Protein AF-A0A3M0NRP2-F1 (afdb_monomer)

Radius of gyration: 31.04 Å; Cα contacts (8 Å, |Δi|>4): 352; chains: 1; bounding box: 93×76×68 Å

Solvent-accessible surface area (backbone atoms only — not comparable to full-atom values): 13338 Å² total; per-residue (Å²): 133,86,84,85,88,87,81,87,86,87,89,88,85,84,88,83,89,84,87,84,88,84,86,90,82,92,76,90,77,87,77,82,85,77,85,73,80,77,78,81,74,71,81,71,74,75,73,71,81,72,52,93,45,70,83,42,75,32,71,54,65,74,92,56,53,44,62,27,21,47,68,45,87,81,36,79,29,50,36,26,34,42,63,45,27,35,26,35,26,69,73,53,52,66,25,40,27,19,41,82,49,46,29,51,98,52,97,40,39,58,45,72,51,54,68,70,57,45,62,78,39,40,79,65,43,67,41,31,25,24,46,49,77,51,75,42,97,89,41,68,26,45,33,41,22,48,44,62,48,84,62,56,88,82,28,45,15,36,38,75,47,81,42,78,58,96,88,39,84,40,66,35,40,34,35,19,45,62,88,76,50,28,28,68,45,51,28,20,76,40,63,70,53,9,68,74,45,47,77,65,82,58,95,91,57,56,64,29,71,71,48,58,54,67,65,61,78,119

Mean predicted aligned error: 13.77 Å

Foldseek 3Di:
DDDDDDDDDDDDDDDDDDDDDDDDDDDDDDDDDDDDPPPPPDPDPPLPPQDADADFFDFDDPVQAAFWDAPDPQQCATWHDDRFWIQGSNPRQTAGEGAFGCGPPDPHFLLRDDPVVCVVCVVVQVNYWYWDWDAALNFIWIWTGRSNDPDSQRIWTWGWDFDQDPNDTFIKIFIDRPPHQAGPWIIGPDPVCNVVCRLPDDPSHHHDPVSVVVNPPD

Secondary structure (DSSP, 8-state):
------------------------------PPP---------------------S-B----GGG-EEEB---TT--S-EEEETTEEE-TTT--EEEEEES-PPTTSS--GGGS-HHHHHHTHHHHTTEEEEEEEEETTEEEEEEEETT-SSSTT-EEEEEEEEEETTEEEEEEEEE-TTT--EEEEEBSSHHHHHHHTTPPPTT--B-HHHHHHHH--

Sequence (218 aa):
MKSNKILTVLAAAAIGVSTATSLGAMQAQTSHAAAKQAKTVKPSKQAKAVKVAFGKSYTFPKEWAGKWYSNDLLRMEPLDFHKTGLGSPRSGEYAKAVTSAKLKGTNKYPWQMSADWQAKNAKELNKYVRVSKKKVNGIDWIIVTPVGKKSIDNGFAFAARTEKLNGKKETVIFEANPHVGAATQQYFRTKELADKYGKHQFKNMEYSKWVLLRSKNK

pLDDT: mean 77.34, std 22.11, range [30.28, 96.69]

Structure (mmCIF, N/CA/C/O backbone):
data_AF-A0A3M0NRP2-F1
#
_entry.id   AF-A0A3M0NRP2-F1
#
loop_
_atom_site.group_PDB
_atom_site.id
_atom_site.type_symbol
_atom_site.label_atom_id
_atom_site.label_alt_id
_atom_site.label_comp_id
_atom_site.label_asym_id
_atom_site.label_entity_id
_atom_site.label_seq_id
_atom_site.pdbx_PDB_ins_code
_atom_site.Cartn_x
_atom_site.Cartn_y
_atom_site.Cartn_z
_atom_site.occupancy
_atom_site.B_iso_or_equiv
_atom_site.auth_seq_id
_atom_site.auth_comp_id
_atom_site.auth_asym_id
_atom_site.auth_atom_id
_atom_site.pdbx_PDB_model_num
ATOM 1 N N . MET A 1 1 ? 48.878 -64.837 13.197 1.00 37.06 1 MET A N 1
ATOM 2 C CA . MET A 1 1 ? 48.583 -64.713 11.750 1.00 37.06 1 MET A CA 1
ATOM 3 C C . MET A 1 1 ? 48.489 -63.231 11.389 1.00 37.06 1 MET A C 1
ATOM 5 O O . MET A 1 1 ? 48.072 -62.443 12.225 1.00 37.06 1 MET A O 1
ATOM 9 N N . LYS A 1 2 ? 49.004 -62.885 10.205 1.00 34.75 2 LYS A N 1
ATOM 10 C CA . LYS A 1 2 ? 49.372 -61.556 9.664 1.00 34.75 2 LYS A CA 1
ATOM 11 C C . LYS A 1 2 ? 48.161 -60.597 9.541 1.00 34.75 2 LYS A C 1
ATOM 13 O O . LYS A 1 2 ? 47.083 -61.067 9.205 1.00 34.75 2 LYS A O 1
ATOM 18 N N . SER A 1 3 ? 48.244 -59.368 10.078 1.00 37.84 3 SER A N 1
ATOM 19 C CA . SER A 1 3 ? 48.338 -58.040 9.401 1.00 37.84 3 SER A CA 1
ATOM 20 C C . SER A 1 3 ? 47.321 -57.796 8.261 1.00 37.84 3 SER A C 1
ATOM 22 O O . SER A 1 3 ? 47.163 -58.625 7.379 1.00 37.84 3 SER A O 1
ATOM 24 N N . ASN A 1 4 ? 46.580 -56.681 8.232 1.00 39.81 4 ASN A N 1
ATOM 25 C CA . ASN A 1 4 ? 47.104 -55.387 7.778 1.00 39.81 4 ASN A CA 1
ATOM 26 C C . ASN A 1 4 ? 46.340 -54.174 8.342 1.00 39.81 4 ASN A C 1
ATOM 28 O O . ASN A 1 4 ? 45.114 -54.109 8.309 1.00 39.81 4 ASN A O 1
ATOM 32 N N . LYS A 1 5 ? 47.124 -53.185 8.784 1.00 44.41 5 LYS A N 1
ATOM 33 C CA . LYS A 1 5 ? 46.751 -51.783 9.012 1.00 44.41 5 LYS A CA 1
ATOM 34 C C . LYS A 1 5 ? 46.930 -51.018 7.696 1.00 44.41 5 LYS A C 1
ATOM 36 O O . LYS A 1 5 ? 47.885 -51.310 6.979 1.00 44.41 5 LYS A O 1
ATOM 41 N N . ILE A 1 6 ? 46.115 -49.999 7.429 1.00 44.12 6 ILE A N 1
ATOM 42 C CA . ILE A 1 6 ? 46.480 -48.930 6.488 1.00 44.12 6 ILE A CA 1
ATOM 43 C C . ILE A 1 6 ? 46.384 -47.589 7.217 1.00 44.12 6 ILE A C 1
ATOM 45 O O . ILE A 1 6 ? 45.384 -47.281 7.863 1.00 44.12 6 ILE A O 1
ATOM 49 N N . LEU A 1 7 ? 47.504 -46.871 7.150 1.00 37.38 7 LEU A N 1
ATOM 50 C CA . LEU A 1 7 ? 47.817 -45.586 7.759 1.00 37.38 7 LEU A CA 1
ATOM 51 C C . LEU A 1 7 ? 47.327 -44.404 6.905 1.00 37.38 7 LEU A C 1
ATOM 53 O O . LEU A 1 7 ? 47.360 -44.441 5.678 1.00 37.38 7 LEU A O 1
ATOM 57 N N . THR A 1 8 ? 46.967 -43.340 7.620 1.00 43.22 8 THR A N 1
ATOM 58 C CA . THR A 1 8 ? 46.973 -41.906 7.283 1.00 43.22 8 THR A CA 1
ATOM 59 C C . THR A 1 8 ? 48.169 -41.469 6.428 1.00 43.22 8 THR A C 1
ATOM 61 O O . THR A 1 8 ? 49.236 -42.022 6.644 1.00 43.22 8 THR A O 1
ATOM 64 N N . VAL A 1 9 ? 48.043 -40.400 5.619 1.00 37.34 9 VAL A N 1
ATOM 65 C CA . VAL A 1 9 ? 48.987 -39.248 5.577 1.00 37.34 9 VAL A CA 1
ATOM 66 C C . VAL A 1 9 ? 48.345 -38.037 4.856 1.00 37.34 9 VAL A C 1
ATOM 68 O O . VAL A 1 9 ? 47.837 -38.150 3.743 1.00 37.34 9 VAL A O 1
ATOM 71 N N . LEU A 1 10 ? 48.398 -36.873 5.522 1.00 42.00 10 LEU A N 1
ATOM 72 C CA . LEU A 1 10 ? 48.273 -35.507 4.986 1.00 42.00 10 LEU A CA 1
ATOM 73 C C . LEU A 1 10 ? 49.544 -35.109 4.217 1.00 42.00 10 LEU A C 1
ATOM 75 O O . LEU A 1 10 ? 50.633 -35.408 4.695 1.00 42.00 10 LEU A O 1
ATOM 79 N N . ALA A 1 11 ? 49.446 -34.264 3.186 1.00 39.12 11 ALA A N 1
ATOM 80 C CA . ALA A 1 11 ? 50.563 -33.373 2.853 1.00 39.12 11 ALA A CA 1
ATOM 81 C C . ALA A 1 11 ? 50.109 -32.072 2.174 1.00 39.12 11 ALA A C 1
ATOM 83 O O . ALA A 1 11 ? 49.470 -32.080 1.125 1.00 39.12 11 ALA A O 1
ATOM 84 N N . ALA A 1 12 ? 50.500 -30.960 2.795 1.00 42.03 12 ALA A N 1
ATOM 85 C CA . ALA A 1 12 ? 50.568 -29.615 2.242 1.00 42.03 12 ALA A CA 1
ATOM 86 C C . ALA A 1 12 ? 52.052 -29.214 2.133 1.00 42.03 12 ALA A C 1
ATOM 88 O O . ALA A 1 12 ? 52.815 -29.548 3.035 1.00 42.03 12 ALA A O 1
ATOM 89 N N . ALA A 1 13 ? 52.440 -28.491 1.078 1.00 39.59 13 ALA A N 1
ATOM 90 C CA . ALA A 1 13 ? 53.625 -27.612 0.986 1.00 39.59 13 ALA A CA 1
ATOM 91 C C . ALA A 1 13 ? 53.575 -26.924 -0.399 1.00 39.59 13 ALA A C 1
ATOM 93 O O . ALA A 1 13 ? 53.367 -27.603 -1.397 1.00 39.59 13 ALA A O 1
ATOM 94 N N . ALA A 1 14 ? 53.485 -25.598 -0.538 1.00 35.59 14 ALA A N 1
ATOM 95 C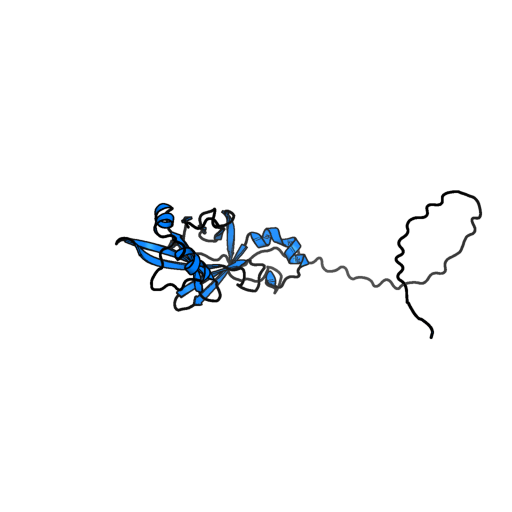 CA . ALA A 1 14 ? 54.427 -24.518 -0.205 1.00 35.59 14 ALA A CA 1
ATOM 96 C C . ALA A 1 14 ? 55.563 -24.324 -1.241 1.00 35.59 14 ALA A C 1
ATOM 98 O O . ALA A 1 14 ? 56.465 -25.140 -1.362 1.00 35.59 14 ALA A O 1
ATOM 99 N N . ILE A 1 15 ? 55.427 -23.209 -1.974 1.00 42.69 15 ILE A N 1
ATOM 100 C CA . ILE A 1 15 ? 56.402 -22.223 -2.488 1.00 42.69 15 ILE A CA 1
ATOM 101 C C . ILE A 1 15 ? 57.862 -22.677 -2.681 1.00 42.69 15 ILE A C 1
ATOM 103 O O . ILE A 1 15 ? 58.571 -22.954 -1.720 1.00 42.69 15 ILE A O 1
ATOM 107 N N . GLY A 1 16 ? 58.351 -22.534 -3.918 1.00 37.00 16 GLY A N 1
ATOM 108 C CA . GLY A 1 16 ? 59.773 -22.410 -4.239 1.00 37.00 16 GLY A CA 1
ATOM 109 C C . GLY A 1 16 ? 60.025 -21.185 -5.123 1.00 37.00 16 GLY A C 1
ATOM 110 O O . GLY A 1 16 ? 59.552 -21.129 -6.255 1.00 37.00 16 GLY A O 1
ATOM 111 N N . VAL A 1 17 ? 60.747 -20.201 -4.583 1.00 37.97 17 VAL A N 1
ATOM 112 C CA . VAL A 1 17 ? 61.362 -19.082 -5.312 1.00 37.97 17 VAL A CA 1
ATOM 113 C C . VAL A 1 17 ? 62.771 -19.513 -5.705 1.00 37.97 17 VAL A C 1
ATOM 115 O O . VAL A 1 17 ? 63.524 -19.971 -4.850 1.00 37.97 17 VAL A O 1
ATOM 118 N N . SER A 1 18 ? 63.157 -19.306 -6.961 1.00 39.66 18 SER A N 1
ATOM 119 C CA . SER A 1 18 ? 64.561 -19.347 -7.373 1.00 39.66 18 SER A CA 1
ATOM 120 C C . SER A 1 18 ? 64.828 -18.274 -8.428 1.00 39.66 18 SER A C 1
ATOM 122 O O . SER A 1 18 ? 64.316 -18.328 -9.545 1.00 39.66 18 SER A O 1
ATOM 124 N N . THR A 1 19 ? 65.608 -17.277 -8.024 1.00 37.72 19 THR A N 1
ATOM 125 C CA . THR A 1 19 ? 66.239 -16.236 -8.845 1.00 37.72 19 THR A CA 1
ATOM 126 C C . THR A 1 19 ? 67.607 -16.683 -9.377 1.00 37.72 19 THR A C 1
ATOM 128 O O . THR A 1 19 ? 68.224 -17.546 -8.759 1.00 37.72 19 THR A O 1
ATOM 131 N N . ALA A 1 20 ? 68.086 -15.959 -10.407 1.00 38.16 20 ALA A N 1
ATOM 132 C CA . ALA A 1 20 ? 69.461 -15.830 -10.951 1.00 38.16 20 ALA A CA 1
ATOM 133 C C . ALA A 1 20 ? 69.677 -16.530 -12.320 1.00 38.16 20 ALA A C 1
ATOM 135 O O . ALA A 1 20 ? 69.676 -17.750 -12.395 1.00 38.16 20 ALA A O 1
ATOM 136 N N . THR A 1 21 ? 69.592 -15.796 -13.451 1.00 36.62 21 THR A N 1
ATOM 137 C CA . THR A 1 21 ? 70.689 -15.141 -14.240 1.00 36.62 21 THR A CA 1
ATOM 138 C C . THR A 1 21 ? 71.682 -16.138 -14.861 1.00 36.62 21 THR A C 1
ATOM 140 O O . THR A 1 21 ? 72.184 -16.981 -14.139 1.00 36.62 21 THR A O 1
ATOM 143 N N . SER A 1 22 ? 72.097 -16.092 -16.133 1.00 35.25 22 SER A N 1
ATOM 144 C CA . SER A 1 22 ? 71.956 -15.130 -17.237 1.00 35.25 22 SER A CA 1
ATOM 145 C C . SER A 1 22 ? 72.498 -15.754 -18.551 1.00 35.25 22 SER A C 1
ATOM 147 O O . SER A 1 22 ? 73.141 -16.797 -18.523 1.00 35.25 22 SER A O 1
ATOM 149 N N . LEU A 1 23 ? 72.290 -15.025 -19.661 1.00 31.62 23 LEU A N 1
ATOM 150 C CA . LEU A 1 23 ? 73.058 -15.000 -20.924 1.00 31.62 23 LEU A CA 1
ATOM 151 C C . LEU A 1 23 ? 72.831 -16.084 -22.003 1.00 31.62 23 LEU A C 1
ATOM 153 O O . LEU A 1 23 ? 73.344 -17.191 -21.939 1.00 31.62 23 LEU A O 1
ATOM 157 N N . GLY A 1 24 ? 72.232 -15.622 -23.111 1.00 30.28 24 GLY A N 1
ATOM 158 C CA . GLY A 1 24 ? 72.850 -15.747 -24.437 1.00 30.28 24 GLY A CA 1
ATOM 159 C C . GLY A 1 24 ? 72.308 -16.830 -25.369 1.00 30.28 24 GLY A C 1
ATOM 160 O O . GLY A 1 24 ? 72.825 -17.934 -25.373 1.00 30.28 24 GLY A O 1
ATOM 161 N N . ALA A 1 25 ? 71.351 -16.473 -26.232 1.00 33.44 25 ALA A N 1
ATOM 162 C CA . ALA A 1 25 ? 71.375 -16.780 -27.672 1.00 33.44 25 ALA A CA 1
ATOM 163 C C . ALA A 1 25 ? 70.057 -16.327 -28.313 1.00 33.44 25 ALA A C 1
ATOM 165 O O . ALA A 1 25 ? 68.990 -16.899 -28.107 1.00 33.44 25 ALA A O 1
ATOM 166 N N . MET A 1 26 ? 70.149 -15.260 -29.095 1.00 36.97 26 MET A N 1
ATOM 167 C CA . MET A 1 26 ? 69.102 -14.791 -29.986 1.00 36.97 26 MET A CA 1
ATOM 168 C C . MET A 1 26 ? 69.216 -15.604 -31.276 1.00 36.97 26 MET A C 1
ATOM 170 O O . MET A 1 26 ? 70.203 -15.468 -31.994 1.00 36.97 26 MET A O 1
ATOM 174 N N . GLN A 1 27 ? 68.227 -16.443 -31.586 1.00 35.59 27 GLN A N 1
ATOM 175 C CA . GLN A 1 27 ? 68.076 -16.963 -32.941 1.00 35.59 27 GLN A CA 1
ATOM 176 C C . GLN A 1 27 ? 66.600 -17.114 -33.296 1.00 35.59 27 GLN A C 1
ATOM 178 O O . GLN A 1 27 ? 65.804 -17.712 -32.576 1.00 35.59 27 GLN A O 1
ATOM 183 N N . ALA A 1 28 ? 66.250 -16.448 -34.391 1.00 37.28 28 ALA A N 1
ATOM 184 C CA . ALA A 1 28 ? 64.907 -16.264 -34.895 1.00 37.28 28 ALA A CA 1
ATOM 185 C C . ALA A 1 28 ? 64.240 -17.601 -35.242 1.00 37.28 28 ALA A C 1
ATOM 187 O O . ALA A 1 28 ? 64.795 -18.400 -35.993 1.00 37.28 28 ALA A O 1
ATOM 188 N N . GLN A 1 29 ? 63.009 -17.791 -34.769 1.00 35.31 29 GLN A N 1
ATOM 189 C CA . GLN A 1 29 ? 62.091 -18.781 -35.318 1.00 35.31 29 GLN A CA 1
ATOM 190 C C . GLN A 1 29 ? 60.908 -18.059 -35.958 1.00 35.31 29 GLN A C 1
ATOM 192 O O . GLN A 1 29 ? 60.037 -17.487 -35.303 1.00 35.31 29 GLN A O 1
ATOM 197 N N . THR A 1 30 ? 60.926 -18.086 -37.285 1.00 34.25 30 THR A N 1
ATOM 198 C CA . THR A 1 30 ? 59.798 -17.847 -38.173 1.00 34.25 30 THR A CA 1
ATOM 199 C C . THR A 1 30 ? 58.634 -18.754 -37.767 1.00 34.25 30 THR A C 1
ATOM 201 O O . THR A 1 30 ? 58.700 -19.975 -37.889 1.00 34.25 30 THR A O 1
ATOM 204 N N . SER A 1 31 ? 57.548 -18.162 -37.267 1.00 34.38 31 SER A N 1
ATOM 205 C CA . SER A 1 31 ? 56.297 -18.884 -37.040 1.00 34.38 31 SER A CA 1
ATOM 206 C C . SER A 1 31 ? 55.444 -18.828 -38.305 1.00 34.38 31 SER A C 1
ATOM 208 O O . SER A 1 31 ? 55.023 -17.766 -38.764 1.00 34.38 31 SER A O 1
ATOM 210 N N . HIS A 1 32 ? 55.213 -20.004 -38.888 1.00 33.00 32 HIS A N 1
ATOM 211 C CA . HIS A 1 32 ? 54.252 -20.194 -39.959 1.00 33.00 32 HIS A CA 1
ATOM 212 C C . HIS A 1 32 ? 52.838 -19.846 -39.485 1.00 33.00 32 HIS A C 1
ATOM 214 O O . HIS A 1 32 ? 52.363 -20.288 -38.439 1.00 33.00 32 HIS A O 1
ATOM 220 N N . ALA A 1 33 ? 52.179 -19.038 -40.309 1.00 35.06 33 ALA A N 1
ATOM 221 C CA . ALA A 1 33 ? 50.814 -18.589 -40.163 1.00 35.06 33 ALA A CA 1
ATOM 222 C C . ALA A 1 33 ? 49.813 -19.757 -40.192 1.00 35.06 33 ALA A C 1
ATOM 224 O O . ALA A 1 33 ? 49.714 -20.480 -41.180 1.00 35.06 33 ALA A O 1
ATOM 225 N N . ALA A 1 34 ? 48.990 -19.861 -39.149 1.00 36.22 34 ALA A N 1
ATOM 226 C CA . ALA A 1 34 ? 47.682 -20.499 -39.224 1.00 36.22 34 ALA A CA 1
ATOM 227 C C . ALA A 1 34 ? 46.621 -19.390 -39.225 1.00 36.22 34 ALA A C 1
ATOM 229 O O . ALA A 1 34 ? 46.304 -18.801 -38.188 1.00 36.22 34 ALA A O 1
ATOM 230 N N . ALA A 1 35 ? 46.097 -19.075 -40.409 1.00 38.22 35 ALA A N 1
ATOM 231 C CA . ALA A 1 35 ? 45.022 -18.112 -40.598 1.00 38.22 35 ALA A CA 1
ATOM 232 C C . ALA A 1 35 ? 43.728 -18.629 -39.942 1.00 38.22 35 ALA A C 1
ATOM 234 O O . ALA A 1 35 ? 42.951 -19.372 -40.541 1.00 38.22 35 ALA A O 1
ATOM 235 N N . LYS A 1 36 ? 43.470 -18.221 -38.694 1.00 44.44 36 LYS A N 1
ATOM 236 C CA . LYS A 1 36 ? 42.126 -18.291 -38.115 1.00 44.44 36 LYS A CA 1
ATOM 237 C C . LYS A 1 36 ? 41.249 -17.308 -38.882 1.00 44.44 36 LYS A C 1
ATOM 239 O O . LYS A 1 36 ? 41.414 -16.099 -38.749 1.00 44.44 36 LYS A O 1
ATOM 244 N N . GLN A 1 37 ? 40.327 -17.839 -39.683 1.00 41.53 37 GLN A N 1
ATOM 245 C CA . GLN A 1 37 ? 39.266 -17.067 -40.319 1.00 41.53 37 GLN A CA 1
ATOM 246 C C . GLN A 1 37 ? 38.577 -16.188 -39.269 1.00 41.53 37 GLN A C 1
ATOM 248 O O . GLN A 1 37 ? 37.883 -16.675 -38.371 1.00 41.53 37 GLN A O 1
ATOM 253 N N . ALA A 1 38 ? 38.796 -14.880 -39.374 1.00 39.53 38 ALA A N 1
ATOM 254 C CA . ALA A 1 38 ? 38.085 -13.891 -38.596 1.00 39.53 38 ALA A CA 1
ATOM 255 C C . ALA A 1 38 ? 36.610 -13.957 -39.002 1.00 39.53 38 ALA A C 1
ATOM 257 O O . ALA A 1 38 ? 36.223 -13.487 -40.071 1.00 39.53 38 ALA A O 1
ATOM 258 N N . LYS A 1 39 ? 35.766 -14.553 -38.152 1.00 42.75 39 LYS A N 1
ATOM 259 C CA . LYS A 1 39 ? 34.322 -14.336 -38.244 1.00 42.75 39 LYS A CA 1
ATOM 260 C C . LYS A 1 39 ? 34.096 -12.840 -38.083 1.00 42.75 39 LYS A C 1
ATOM 262 O O . LYS A 1 39 ? 34.252 -12.304 -36.989 1.00 42.75 39 LYS A O 1
ATOM 267 N N . THR A 1 40 ? 33.733 -12.177 -39.174 1.00 38.91 40 THR A N 1
ATOM 268 C CA . THR A 1 40 ? 33.251 -10.801 -39.170 1.00 38.91 40 THR A CA 1
ATOM 269 C C . THR A 1 40 ? 32.017 -10.744 -38.272 1.00 38.91 40 THR A C 1
ATOM 271 O O . THR A 1 40 ? 30.911 -11.122 -38.664 1.00 38.91 40 THR A O 1
ATOM 274 N N . VAL A 1 41 ? 32.211 -10.325 -37.022 1.00 46.84 41 VAL A N 1
ATOM 275 C CA . VAL A 1 41 ? 31.120 -10.020 -36.102 1.00 46.84 41 VAL A CA 1
ATOM 276 C C . VAL A 1 41 ? 30.432 -8.793 -36.680 1.00 46.84 41 VAL A C 1
ATOM 278 O O . VAL A 1 41 ? 30.969 -7.689 -36.625 1.00 46.84 41 VAL A O 1
ATOM 281 N N . LYS A 1 42 ? 29.257 -8.987 -37.292 1.00 41.88 42 LYS A N 1
ATOM 282 C CA . LYS A 1 42 ? 28.391 -7.867 -37.676 1.00 41.88 42 LYS A CA 1
ATOM 283 C C . LYS A 1 42 ? 28.237 -6.968 -36.444 1.00 41.88 42 LYS A C 1
ATOM 285 O O . LYS A 1 42 ? 27.938 -7.510 -35.376 1.00 41.88 42 LYS A O 1
ATOM 290 N N . PRO A 1 43 ? 28.418 -5.640 -36.559 1.00 38.75 43 PRO A N 1
ATOM 291 C CA . PRO A 1 43 ? 28.225 -4.747 -35.429 1.00 38.75 43 PRO A CA 1
ATOM 292 C C . PRO A 1 43 ? 26.815 -4.991 -34.899 1.00 38.75 43 PRO A C 1
ATOM 294 O O . PRO A 1 43 ? 25.828 -4.823 -35.623 1.00 38.75 43 PRO A O 1
ATOM 297 N N . SER A 1 44 ? 26.716 -5.484 -33.661 1.00 49.91 44 SER A N 1
ATOM 298 C CA . SER A 1 44 ? 25.423 -5.648 -33.013 1.00 49.91 44 SER A CA 1
ATOM 299 C C . SER A 1 44 ? 24.768 -4.279 -33.064 1.00 49.91 44 SER A C 1
ATOM 301 O O . SER A 1 44 ? 25.355 -3.326 -32.544 1.00 49.91 44 SER A O 1
ATOM 303 N N . LYS A 1 45 ? 23.604 -4.166 -33.723 1.00 47.69 45 LYS A N 1
ATOM 304 C CA . LYS A 1 45 ? 22.753 -2.973 -33.646 1.00 47.69 45 LYS A CA 1
ATOM 305 C C . LYS A 1 45 ? 22.789 -2.534 -32.192 1.00 47.69 45 LYS A C 1
ATOM 307 O O . LYS A 1 45 ? 22.337 -3.313 -31.353 1.00 47.69 45 LYS A O 1
ATOM 312 N N . GLN A 1 46 ? 23.406 -1.384 -31.903 1.00 42.31 46 GLN A N 1
ATOM 313 C CA . GLN A 1 46 ? 23.504 -0.860 -30.546 1.00 42.31 46 GLN A CA 1
ATOM 314 C C . GLN A 1 46 ? 22.106 -0.973 -29.960 1.00 42.31 46 GLN A C 1
ATOM 316 O O . GLN A 1 46 ? 21.165 -0.358 -30.470 1.00 42.31 46 GLN A O 1
ATOM 321 N N . ALA A 1 47 ? 21.942 -1.885 -28.999 1.00 48.50 47 ALA A N 1
ATOM 322 C CA . ALA A 1 47 ? 20.648 -2.143 -28.413 1.00 48.50 47 ALA A C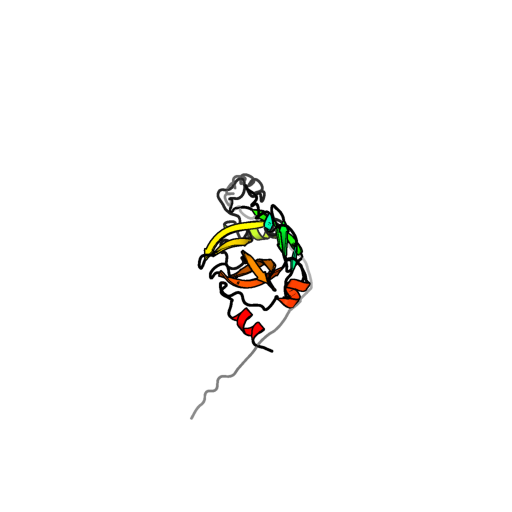A 1
ATOM 323 C C . ALA A 1 47 ? 20.227 -0.811 -27.805 1.00 48.50 47 ALA A C 1
ATOM 325 O O . ALA A 1 47 ? 20.858 -0.353 -26.851 1.00 48.50 47 ALA A O 1
ATOM 326 N N . LYS A 1 48 ? 19.243 -0.142 -28.428 1.00 53.69 48 LYS A N 1
ATOM 327 C CA . LYS A 1 48 ? 18.714 1.131 -27.935 1.00 53.69 48 LYS A CA 1
ATOM 328 C C . LYS A 1 48 ? 18.510 0.961 -26.438 1.00 53.69 48 LYS A C 1
ATOM 330 O O . LYS A 1 48 ? 17.866 -0.008 -26.031 1.00 53.69 48 LYS A O 1
ATOM 335 N N . ALA A 1 49 ? 19.102 1.850 -25.643 1.00 52.44 49 ALA A N 1
ATOM 336 C CA . ALA A 1 49 ? 19.018 1.769 -24.195 1.00 52.44 49 ALA A CA 1
ATOM 337 C C . ALA A 1 49 ? 17.544 1.601 -23.797 1.00 52.44 49 ALA A C 1
ATOM 339 O O . ALA A 1 49 ? 16.709 2.464 -24.081 1.00 52.44 49 ALA A O 1
ATOM 340 N N . VAL A 1 50 ? 17.207 0.451 -23.209 1.00 59.16 50 VAL A N 1
ATOM 341 C CA . VAL A 1 50 ? 15.843 0.172 -22.756 1.00 59.16 50 VAL A CA 1
ATOM 342 C C . VAL A 1 50 ? 15.596 1.070 -21.554 1.00 59.16 50 VAL A C 1
ATOM 344 O O . VAL A 1 50 ? 16.034 0.768 -20.446 1.00 59.16 50 VAL A O 1
ATOM 347 N N . LYS A 1 51 ? 14.928 2.204 -21.775 1.00 63.00 51 LYS A N 1
ATOM 348 C CA . LYS A 1 51 ? 14.547 3.110 -20.692 1.00 63.00 51 LYS A CA 1
ATOM 349 C C . LYS A 1 51 ? 13.464 2.434 -19.858 1.00 63.00 51 LYS A C 1
ATOM 351 O O . LYS A 1 51 ? 12.430 2.031 -20.395 1.00 63.00 51 LYS A O 1
ATOM 356 N N . VAL A 1 52 ? 13.684 2.337 -18.548 1.00 66.31 52 VAL A N 1
ATOM 357 C CA . VAL A 1 52 ? 12.654 1.899 -17.601 1.00 66.31 52 VAL A CA 1
ATOM 358 C C . VAL A 1 52 ? 11.550 2.953 -17.601 1.00 66.31 52 VAL A C 1
ATOM 360 O O . VAL A 1 52 ? 11.676 4.021 -17.012 1.00 66.31 52 VAL A O 1
ATOM 363 N N . ALA A 1 53 ? 10.493 2.684 -18.357 1.00 68.50 53 ALA A N 1
ATOM 364 C CA . ALA A 1 53 ? 9.336 3.551 -18.487 1.00 68.50 53 ALA A CA 1
ATOM 365 C C . ALA A 1 53 ? 8.084 2.679 -18.474 1.00 68.50 53 ALA A C 1
ATOM 367 O O . ALA A 1 53 ? 7.941 1.769 -19.294 1.00 68.50 53 ALA A O 1
ATOM 368 N N . PHE A 1 54 ? 7.191 2.966 -17.531 1.00 76.31 54 PHE A N 1
ATOM 369 C CA . PHE A 1 54 ? 5.915 2.282 -17.376 1.00 76.31 54 PHE A CA 1
ATOM 370 C C . PHE A 1 54 ? 4.811 3.110 -18.030 1.00 76.31 54 PHE A C 1
ATOM 372 O O . PHE A 1 54 ? 4.732 4.317 -17.821 1.00 76.31 54 PHE A O 1
ATOM 379 N N . GLY A 1 55 ? 3.975 2.464 -18.845 1.00 66.00 55 GLY A N 1
ATOM 380 C CA . GLY A 1 55 ? 3.034 3.162 -19.726 1.00 66.00 55 GLY A CA 1
ATOM 381 C C . GLY A 1 55 ? 1.846 3.834 -19.032 1.00 66.00 55 GLY A C 1
ATOM 382 O O . GLY A 1 55 ? 1.259 4.738 -19.616 1.00 66.00 55 GLY A O 1
ATOM 383 N N . LYS A 1 56 ? 1.468 3.412 -17.816 1.00 83.56 56 LYS A N 1
ATOM 384 C CA . LYS A 1 56 ? 0.320 3.978 -17.085 1.00 83.56 56 LYS A CA 1
ATOM 385 C C . LYS A 1 56 ? 0.543 3.953 -15.573 1.00 83.56 56 LYS A C 1
ATOM 387 O O . LYS A 1 56 ? 0.707 2.876 -14.990 1.00 83.56 56 LYS A O 1
ATOM 392 N N . SER A 1 57 ? 0.489 5.128 -14.949 1.00 90.81 57 SER A N 1
ATOM 393 C CA . SER A 1 57 ? 0.423 5.274 -13.492 1.00 90.81 57 SER A CA 1
ATOM 394 C C . SER A 1 57 ? -0.880 4.684 -12.955 1.00 90.81 57 SER A C 1
ATOM 396 O O . SER A 1 57 ? -1.927 4.778 -13.595 1.00 90.81 57 SER A O 1
ATOM 398 N N . TYR A 1 58 ? -0.822 4.083 -11.774 1.00 94.31 58 TYR A N 1
ATOM 399 C CA . TYR A 1 58 ? -2.004 3.681 -11.024 1.00 94.31 58 TYR A CA 1
ATOM 400 C C . TYR A 1 58 ? -2.441 4.835 -10.122 1.00 94.31 58 TYR A C 1
ATOM 402 O O . TYR A 1 58 ? -1.594 5.541 -9.580 1.00 94.31 58 TYR A O 1
ATOM 410 N N . THR A 1 59 ? -3.752 5.030 -9.969 1.00 95.81 59 THR A N 1
ATOM 411 C CA . THR A 1 59 ? -4.299 6.017 -9.032 1.00 95.81 59 THR A CA 1
ATOM 412 C C . THR A 1 59 ? -4.957 5.308 -7.858 1.00 95.81 59 THR A C 1
ATOM 414 O O . THR A 1 59 ? -5.873 4.510 -8.063 1.00 95.81 59 THR A O 1
ATOM 417 N N . PHE A 1 60 ? -4.483 5.583 -6.642 1.00 95.81 60 PHE A N 1
ATOM 418 C CA . PHE A 1 60 ? -5.110 5.070 -5.424 1.00 95.81 60 PHE A CA 1
ATOM 419 C C . PHE A 1 60 ? -6.458 5.755 -5.159 1.00 95.81 60 PHE A C 1
ATOM 421 O O . PHE A 1 60 ? -6.663 6.889 -5.610 1.00 95.81 60 PHE A O 1
ATOM 428 N N . PRO A 1 61 ? -7.378 5.090 -4.436 1.00 95.81 61 PRO A N 1
ATOM 429 C CA . PRO A 1 61 ? -8.615 5.722 -3.993 1.00 95.81 61 PRO A CA 1
ATOM 430 C C . PRO A 1 61 ? -8.326 6.998 -3.192 1.00 95.81 61 PRO A C 1
ATOM 432 O O . PRO A 1 61 ? -7.373 7.052 -2.411 1.00 95.81 61 PRO A O 1
ATOM 435 N N . LYS A 1 62 ? -9.121 8.052 -3.408 1.00 95.31 62 LYS A N 1
ATOM 436 C CA . LYS A 1 62 ? -8.855 9.381 -2.827 1.00 95.31 62 LYS A CA 1
ATOM 437 C C . LYS A 1 62 ? -8.957 9.357 -1.305 1.00 95.31 62 LYS A C 1
ATOM 439 O O . LYS A 1 62 ? -8.190 10.022 -0.622 1.00 95.31 62 LYS A O 1
ATOM 444 N N . GLU A 1 63 ? -9.876 8.559 -0.787 1.00 94.31 63 GLU A N 1
ATOM 445 C CA . GLU A 1 63 ? -10.133 8.344 0.630 1.00 94.31 63 GLU A CA 1
ATOM 446 C C . GLU A 1 63 ? -8.952 7.692 1.369 1.00 94.31 63 GLU A C 1
ATOM 448 O O . GLU A 1 63 ? -8.869 7.785 2.595 1.00 94.31 63 GLU A O 1
ATOM 453 N N . TRP A 1 64 ? -8.001 7.091 0.642 1.00 95.81 64 TRP A N 1
ATOM 454 C CA . TRP A 1 64 ? -6.769 6.558 1.226 1.00 95.81 64 TRP A CA 1
ATOM 455 C C . TRP A 1 64 ? -5.689 7.620 1.373 1.00 95.81 64 TRP A C 1
ATOM 457 O O . TRP A 1 64 ? -4.740 7.384 2.103 1.00 95.81 64 TRP A O 1
ATOM 467 N N . ALA A 1 65 ? -5.805 8.778 0.721 1.00 95.88 65 ALA A N 1
ATOM 468 C CA . ALA A 1 65 ? -4.719 9.749 0.666 1.00 95.88 65 ALA A CA 1
ATOM 469 C C . ALA A 1 65 ? -4.232 10.183 2.060 1.00 95.88 65 ALA A C 1
ATOM 471 O O . ALA A 1 65 ? -5.040 10.417 2.967 1.00 95.88 65 ALA A O 1
ATOM 472 N N . GLY A 1 66 ? -2.915 10.327 2.201 1.00 96.00 66 GLY A N 1
ATOM 473 C CA . GLY A 1 66 ? -2.231 10.765 3.413 1.00 96.00 66 GLY A CA 1
ATOM 474 C C . GLY A 1 66 ? -1.707 9.622 4.282 1.00 96.00 66 GLY A C 1
ATOM 475 O O . GLY A 1 66 ? -1.695 8.456 3.884 1.00 96.00 66 GLY A O 1
ATOM 476 N N . LYS A 1 67 ? -1.284 9.994 5.494 1.00 96.44 67 LYS A N 1
ATOM 477 C CA . LYS A 1 67 ? -0.601 9.115 6.448 1.00 96.44 67 LYS A CA 1
ATOM 478 C C . LYS A 1 67 ? -1.566 8.229 7.232 1.00 96.44 67 LYS A C 1
ATOM 480 O O . LYS A 1 67 ? -2.644 8.666 7.642 1.00 96.44 67 LYS A O 1
ATOM 485 N N . TRP A 1 68 ? -1.112 7.005 7.481 1.00 96.69 68 TRP A N 1
ATOM 486 C CA . TRP A 1 68 ? -1.792 5.973 8.247 1.00 96.69 68 TRP A CA 1
ATOM 487 C C . TRP A 1 68 ? -0.823 5.311 9.228 1.00 96.69 68 TRP A C 1
ATOM 489 O O . TRP A 1 68 ? 0.263 4.863 8.860 1.00 96.69 68 TRP A O 1
ATOM 499 N N . TYR A 1 69 ? -1.225 5.241 10.490 1.00 95.0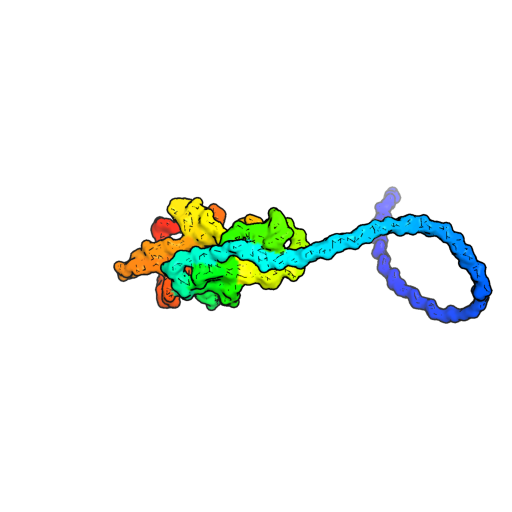0 69 TYR A N 1
ATOM 500 C CA . TYR A 1 69 ? -0.391 4.854 11.620 1.00 95.00 69 TYR A CA 1
ATOM 501 C C . TYR A 1 69 ? -0.717 3.442 12.093 1.00 95.00 69 TYR A C 1
ATOM 503 O O . TYR A 1 69 ? -1.872 3.023 12.084 1.00 95.00 69 TYR A O 1
ATOM 511 N N . SER A 1 70 ? 0.309 2.723 12.535 1.00 93.00 70 SER A N 1
ATOM 512 C CA . SER A 1 70 ? 0.223 1.373 13.085 1.00 93.00 70 SER A CA 1
ATOM 513 C C . SER A 1 70 ? 1.072 1.295 14.354 1.00 93.00 70 SER A C 1
ATOM 515 O O . SER A 1 70 ? 2.133 1.906 14.408 1.00 93.00 70 SER A O 1
ATOM 517 N N . ASN A 1 71 ? 0.640 0.508 15.339 1.00 86.75 71 ASN A N 1
ATOM 518 C CA . ASN A 1 71 ? 1.398 0.225 16.565 1.00 86.75 71 ASN A CA 1
ATOM 519 C C . ASN A 1 71 ? 2.266 -1.049 16.419 1.00 86.75 71 ASN A C 1
ATOM 521 O O . ASN A 1 71 ? 2.349 -1.885 17.317 1.00 86.75 71 ASN A O 1
ATOM 525 N N . ASP A 1 72 ? 2.851 -1.261 15.238 1.00 81.75 72 ASP A N 1
ATOM 526 C CA . ASP A 1 72 ? 3.797 -2.358 14.998 1.00 81.75 72 ASP A CA 1
ATOM 527 C C . ASP A 1 72 ? 5.199 -1.773 14.927 1.00 81.75 72 ASP A C 1
ATOM 529 O O . ASP A 1 72 ? 5.490 -0.979 14.036 1.00 81.75 72 ASP A O 1
ATOM 533 N N . LEU A 1 73 ? 6.071 -2.186 15.847 1.00 69.06 73 LEU A N 1
ATOM 534 C CA . LEU A 1 73 ? 7.446 -1.686 15.952 1.00 69.06 73 LEU A CA 1
ATOM 535 C C . LEU A 1 73 ? 8.279 -1.970 14.689 1.00 69.06 73 LEU A C 1
ATOM 537 O O . LEU A 1 73 ? 9.289 -1.317 14.456 1.00 69.06 73 LEU A O 1
ATOM 541 N N . LEU A 1 74 ? 7.841 -2.910 13.843 1.00 78.19 74 LEU A N 1
ATOM 542 C CA . LEU A 1 74 ? 8.453 -3.185 12.539 1.00 78.19 74 LEU A CA 1
ATOM 543 C C . LEU A 1 74 ? 8.048 -2.176 11.444 1.00 78.19 74 LEU A C 1
ATOM 545 O O . LEU A 1 74 ? 8.509 -2.287 10.304 1.00 78.19 74 LEU A O 1
ATOM 549 N N . ARG A 1 75 ? 7.159 -1.226 11.754 1.00 80.00 75 ARG A N 1
ATOM 550 C CA . ARG A 1 75 ? 6.640 -0.189 10.852 1.00 80.00 75 ARG A CA 1
ATOM 551 C C . ARG A 1 75 ? 6.972 1.187 11.421 1.00 80.00 75 ARG A C 1
ATOM 553 O O . ARG A 1 75 ? 6.121 1.866 11.984 1.00 80.00 75 ARG A O 1
ATOM 560 N N . MET A 1 76 ? 8.247 1.548 11.300 1.00 78.94 76 MET A N 1
ATOM 561 C CA . MET A 1 76 ? 8.817 2.769 11.880 1.00 78.94 76 MET A CA 1
ATOM 562 C C . MET A 1 76 ? 8.232 4.048 11.271 1.00 78.94 76 MET A C 1
ATOM 564 O O . MET A 1 76 ? 8.173 5.072 11.945 1.00 78.94 76 MET A O 1
ATOM 568 N N . GLU A 1 77 ? 7.768 3.972 10.022 1.00 88.62 77 GLU A N 1
ATOM 569 C CA . GLU A 1 77 ? 7.161 5.090 9.311 1.00 88.62 77 GLU A CA 1
ATOM 570 C C . GLU A 1 77 ? 5.660 4.856 9.095 1.00 88.62 77 GLU A C 1
ATOM 572 O O . GLU A 1 77 ? 5.223 3.715 8.891 1.00 88.62 77 GLU A O 1
ATOM 577 N N . PRO A 1 78 ? 4.838 5.921 9.086 1.00 92.38 78 PRO A N 1
ATOM 578 C CA . PRO A 1 78 ? 3.456 5.817 8.648 1.00 92.38 78 PRO A CA 1
ATOM 579 C C . PRO A 1 78 ? 3.383 5.306 7.207 1.00 92.38 78 PRO A C 1
ATOM 581 O O . PRO A 1 78 ? 4.184 5.676 6.349 1.00 92.38 78 PRO A O 1
ATOM 584 N N . LEU A 1 79 ? 2.367 4.499 6.918 1.00 94.69 79 LEU A N 1
ATOM 585 C CA . LEU A 1 79 ? 2.001 4.190 5.542 1.00 94.69 79 LEU A CA 1
ATOM 586 C C . LEU A 1 79 ? 1.393 5.453 4.926 1.00 94.69 79 LEU A C 1
ATOM 588 O O . LEU A 1 79 ? 0.364 5.928 5.400 1.00 94.69 79 LEU A O 1
ATOM 592 N N . ASP A 1 80 ? 2.023 6.007 3.896 1.00 95.75 80 ASP A N 1
ATOM 593 C CA . ASP A 1 80 ? 1.565 7.246 3.259 1.00 95.75 80 ASP A CA 1
ATOM 594 C C . ASP A 1 80 ? 1.073 6.955 1.844 1.00 95.75 80 ASP A C 1
ATOM 596 O O . ASP A 1 80 ? 1.861 6.606 0.965 1.00 95.75 80 ASP A O 1
ATOM 600 N N . PHE A 1 81 ? -0.234 7.053 1.606 1.00 96.50 81 PHE A N 1
ATOM 601 C CA . PHE A 1 81 ? -0.774 6.899 0.259 1.00 96.50 81 PHE A CA 1
ATOM 602 C C . PHE A 1 81 ? -0.803 8.247 -0.450 1.00 96.50 81 PHE A C 1
ATOM 604 O O . PHE A 1 81 ? -1.494 9.185 -0.052 1.00 96.50 81 PHE A O 1
ATOM 611 N N . HIS A 1 82 ? -0.133 8.305 -1.594 1.00 95.44 82 HIS A N 1
ATOM 612 C CA . HIS A 1 82 ? -0.228 9.418 -2.523 1.00 95.44 82 HIS A CA 1
ATOM 613 C C . HIS A 1 82 ? -1.141 9.041 -3.688 1.00 95.44 82 HIS A C 1
ATOM 615 O O . HIS A 1 82 ? -1.394 7.868 -3.964 1.00 95.44 82 HIS A O 1
ATOM 621 N N . LYS A 1 83 ? -1.574 10.040 -4.465 1.00 95.31 83 LYS A N 1
ATOM 622 C CA . LYS A 1 83 ? -2.412 9.807 -5.651 1.00 95.31 83 LYS A CA 1
ATOM 623 C C . LYS A 1 83 ? -1.830 8.736 -6.580 1.00 95.31 83 LYS A C 1
ATOM 625 O O . LYS A 1 83 ? -2.588 7.931 -7.097 1.00 95.31 83 LYS A O 1
ATOM 630 N N . THR A 1 84 ? -0.511 8.723 -6.793 1.00 95.00 84 THR A N 1
ATOM 631 C CA . THR A 1 84 ? 0.159 7.846 -7.778 1.00 95.00 84 THR A CA 1
ATOM 632 C C . THR A 1 84 ? 1.294 7.014 -7.193 1.00 95.00 84 THR A C 1
ATOM 634 O O . THR A 1 84 ? 2.219 6.623 -7.903 1.00 95.00 84 THR A O 1
A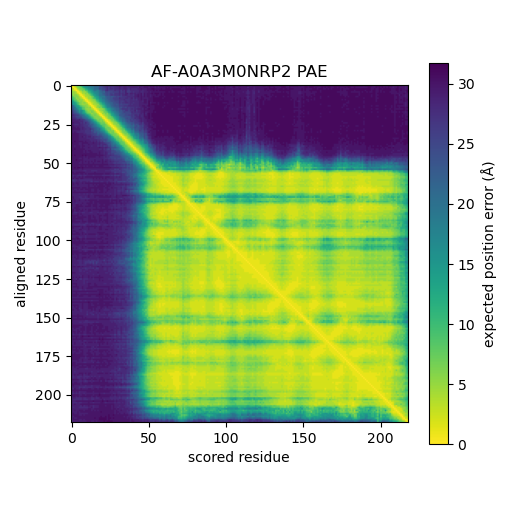TOM 637 N N . GLY A 1 85 ? 1.254 6.740 -5.894 1.00 95.00 85 GLY A N 1
ATOM 638 C CA . GLY A 1 85 ? 2.326 6.029 -5.217 1.00 95.00 85 GLY A CA 1
ATOM 639 C C . GLY A 1 85 ? 2.057 5.869 -3.737 1.00 95.00 85 GLY A C 1
ATOM 640 O O . GLY A 1 85 ? 0.994 6.243 -3.248 1.00 95.00 85 GLY A O 1
ATOM 641 N N . LEU A 1 86 ? 3.027 5.307 -3.037 1.00 95.62 86 LEU A N 1
ATOM 642 C CA . LEU A 1 86 ? 2.969 5.136 -1.596 1.00 95.62 86 LEU A CA 1
ATOM 643 C C . LEU A 1 86 ? 4.361 5.234 -0.977 1.00 95.62 86 LEU A C 1
ATOM 645 O O . LEU A 1 86 ? 5.342 4.818 -1.594 1.00 95.62 86 LEU A O 1
ATOM 649 N N . GLY A 1 87 ? 4.423 5.768 0.237 1.00 93.50 87 GLY A N 1
ATOM 650 C CA . GLY A 1 87 ? 5.572 5.672 1.126 1.00 93.50 87 GLY A CA 1
ATOM 651 C C . GLY A 1 87 ? 5.580 4.322 1.838 1.00 93.50 87 GLY A C 1
ATOM 652 O O . GLY A 1 87 ? 4.571 3.898 2.405 1.00 93.50 87 GLY A O 1
ATOM 653 N N . SER A 1 88 ? 6.715 3.629 1.790 1.00 82.06 88 SER A N 1
ATOM 654 C CA . SER A 1 88 ? 6.916 2.370 2.507 1.00 82.06 88 SER A CA 1
ATOM 655 C C . SER A 1 88 ? 6.872 2.603 4.022 1.00 82.06 88 SER A C 1
ATOM 657 O O . SER A 1 88 ? 7.706 3.346 4.531 1.00 82.06 88 SER A O 1
ATOM 659 N N . PRO A 1 89 ? 6.021 1.901 4.790 1.00 77.75 89 PRO A N 1
ATOM 660 C CA . PRO A 1 89 ? 6.006 2.029 6.250 1.00 77.75 89 PRO A CA 1
ATOM 661 C C . PRO A 1 89 ? 7.247 1.415 6.935 1.00 77.75 89 PRO A C 1
ATOM 663 O O . PRO A 1 89 ? 7.356 1.435 8.157 1.00 77.75 89 PRO A O 1
ATOM 666 N N . ARG A 1 90 ? 8.182 0.820 6.174 1.00 79.62 90 ARG A N 1
ATOM 667 C CA . ARG A 1 90 ? 9.463 0.303 6.695 1.00 79.62 90 ARG A CA 1
ATOM 668 C C . ARG A 1 90 ? 10.626 1.277 6.535 1.00 79.62 90 ARG A C 1
ATOM 670 O O . ARG A 1 90 ? 11.530 1.254 7.355 1.00 79.62 90 ARG A O 1
ATOM 677 N N . SER A 1 91 ? 10.637 2.056 5.457 1.00 81.75 91 SER A N 1
ATOM 678 C CA . SER A 1 91 ? 11.784 2.893 5.078 1.00 81.75 91 SER A CA 1
ATOM 679 C C . SER A 1 91 ? 11.418 4.351 4.811 1.00 81.75 91 SER A C 1
ATOM 681 O O . SER A 1 91 ? 12.305 5.158 4.566 1.00 81.75 91 SER A O 1
ATOM 683 N N . GLY A 1 92 ? 10.128 4.686 4.761 1.00 82.56 92 GLY A N 1
ATOM 684 C CA . GLY A 1 92 ? 9.631 5.986 4.305 1.00 82.56 92 GLY A CA 1
ATOM 685 C C . GLY A 1 92 ? 9.819 6.228 2.803 1.00 82.56 92 GLY A C 1
ATOM 686 O O . GLY A 1 92 ? 9.287 7.196 2.264 1.00 82.56 92 GLY A O 1
ATOM 687 N N . GLU A 1 93 ? 10.542 5.352 2.097 1.00 89.94 93 GLU A N 1
ATOM 688 C CA . GLU A 1 93 ? 10.847 5.535 0.683 1.00 89.94 93 GLU A CA 1
ATOM 689 C C . GLU A 1 93 ? 9.575 5.534 -0.163 1.00 89.94 93 GLU A C 1
ATOM 691 O O . GLU A 1 93 ? 8.721 4.647 -0.063 1.00 89.94 93 GLU A O 1
ATOM 696 N N . TYR A 1 94 ? 9.481 6.535 -1.033 1.00 93.56 94 TYR A N 1
ATOM 697 C CA . TYR A 1 94 ? 8.368 6.693 -1.951 1.00 93.56 94 TYR A CA 1
ATOM 698 C C . TYR A 1 94 ? 8.534 5.806 -3.187 1.00 93.56 94 TYR A C 1
ATOM 700 O O . TYR A 1 94 ? 9.512 5.923 -3.932 1.00 93.56 94 TYR A O 1
ATOM 708 N N . ALA A 1 95 ? 7.521 4.988 -3.463 1.00 93.50 95 ALA A N 1
ATOM 709 C CA . ALA A 1 95 ? 7.415 4.210 -4.687 1.00 93.50 95 ALA A CA 1
ATOM 710 C C . ALA A 1 95 ? 6.239 4.689 -5.544 1.00 93.50 95 ALA A C 1
ATOM 712 O O . ALA A 1 95 ? 5.094 4.769 -5.095 1.00 93.50 95 ALA A O 1
ATOM 713 N N . LYS A 1 96 ? 6.505 4.946 -6.827 1.00 94.88 96 LYS A N 1
ATOM 714 C CA . LYS A 1 96 ? 5.480 5.244 -7.830 1.00 94.88 96 LYS A CA 1
ATOM 715 C C . LYS A 1 96 ? 4.675 3.986 -8.137 1.00 94.88 96 LYS A C 1
ATOM 717 O O . LYS A 1 96 ? 5.229 2.951 -8.504 1.00 94.88 96 LYS A O 1
ATOM 722 N N . ALA A 1 97 ? 3.360 4.091 -8.052 1.00 95.06 97 ALA A N 1
ATOM 723 C CA . ALA A 1 97 ? 2.444 3.021 -8.389 1.00 95.06 97 ALA A CA 1
ATOM 724 C C . ALA A 1 97 ? 2.089 3.066 -9.874 1.00 95.06 97 ALA A C 1
ATOM 726 O O . ALA A 1 97 ? 1.661 4.089 -10.412 1.00 95.06 97 ALA A O 1
ATOM 727 N N . VAL A 1 98 ? 2.242 1.932 -10.546 1.00 93.44 98 VAL A N 1
ATOM 728 C CA . VAL A 1 98 ? 1.946 1.769 -11.971 1.00 93.44 98 VAL A CA 1
ATOM 729 C C . VAL A 1 98 ? 1.044 0.567 -12.186 1.00 93.44 98 VAL A C 1
ATOM 731 O O . VAL A 1 98 ? 1.047 -0.384 -11.410 1.00 93.44 98 VAL A O 1
ATOM 734 N N . THR A 1 99 ? 0.271 0.571 -13.262 1.00 90.25 99 THR A N 1
ATOM 735 C CA . THR A 1 99 ? -0.346 -0.677 -13.733 1.00 90.25 99 THR A CA 1
ATOM 736 C C . THR A 1 99 ? 0.715 -1.559 -14.394 1.00 90.25 99 THR A C 1
ATOM 738 O O . THR A 1 99 ? 1.729 -1.063 -14.894 1.00 90.25 99 THR A O 1
ATOM 741 N N . SER A 1 100 ? 0.504 -2.876 -14.397 1.00 83.06 100 SER A N 1
ATOM 742 C CA . SER A 1 100 ? 1.430 -3.808 -15.053 1.00 83.06 100 SER A CA 1
ATOM 743 C C . SER A 1 100 ? 1.558 -3.485 -16.549 1.00 83.06 100 SER A C 1
ATOM 745 O O . SER A 1 100 ? 0.594 -3.614 -17.298 1.00 83.06 100 SER A O 1
ATOM 747 N N . ALA A 1 101 ? 2.757 -3.097 -16.992 1.00 82.12 101 ALA A N 1
ATOM 748 C CA . ALA A 1 101 ? 3.036 -2.717 -18.376 1.00 82.12 101 ALA A CA 1
ATOM 749 C C . ALA A 1 101 ? 4.410 -3.223 -18.838 1.00 82.12 101 ALA A C 1
ATOM 751 O O . ALA A 1 101 ? 5.327 -3.399 -18.032 1.00 82.12 101 ALA A O 1
ATOM 752 N N . LYS A 1 102 ? 4.542 -3.450 -20.150 1.00 86.88 102 LYS A N 1
ATOM 753 C CA . LYS A 1 102 ? 5.807 -3.818 -20.801 1.00 86.88 102 LYS A CA 1
ATOM 754 C C . LYS A 1 102 ? 6.758 -2.618 -20.833 1.00 86.88 102 LYS A C 1
ATOM 756 O O . LYS A 1 102 ? 6.311 -1.472 -20.874 1.00 86.88 102 LYS A O 1
ATOM 761 N N . LEU A 1 103 ? 8.062 -2.886 -20.828 1.00 85.00 103 LEU A N 1
ATOM 762 C CA . LEU A 1 103 ? 9.091 -1.855 -20.951 1.00 85.00 103 LEU A CA 1
ATOM 763 C C . LEU A 1 103 ? 9.056 -1.239 -22.350 1.00 85.00 103 LEU A C 1
ATOM 765 O O . LEU A 1 103 ? 9.011 -1.962 -23.350 1.00 85.00 103 LEU A O 1
ATOM 769 N N . LYS A 1 104 ? 9.133 0.093 -22.422 1.00 81.12 104 LYS A N 1
ATOM 770 C CA . LYS A 1 104 ? 9.153 0.832 -23.691 1.00 81.12 104 LYS A CA 1
ATOM 771 C C . LYS A 1 104 ? 10.255 0.304 -24.619 1.00 81.12 104 LYS A C 1
ATOM 773 O O . LYS A 1 104 ? 11.405 0.165 -24.214 1.00 81.12 104 LYS A O 1
ATOM 778 N N . GLY A 1 105 ? 9.897 0.041 -25.876 1.00 80.62 105 GLY A N 1
ATOM 779 C CA . GLY A 1 105 ? 10.824 -0.483 -26.885 1.00 80.62 105 GLY A CA 1
ATOM 780 C C . GLY A 1 105 ? 11.081 -1.991 -26.794 1.00 80.62 105 GLY A C 1
ATOM 781 O O . GLY A 1 105 ? 11.915 -2.503 -27.533 1.00 80.62 105 GLY A O 1
ATOM 782 N N . THR A 1 106 ? 10.367 -2.712 -25.924 1.00 84.12 106 THR A N 1
ATOM 783 C CA . THR A 1 106 ? 10.437 -4.174 -25.821 1.00 84.12 106 THR A CA 1
ATOM 784 C C . THR A 1 106 ? 9.035 -4.779 -25.735 1.00 84.12 106 THR A C 1
ATOM 786 O O . THR A 1 106 ? 8.075 -4.106 -25.364 1.00 84.12 106 THR A O 1
ATOM 789 N N . ASN A 1 107 ? 8.920 -6.082 -26.002 1.00 87.12 107 ASN A N 1
ATOM 790 C CA . ASN A 1 107 ? 7.697 -6.842 -25.730 1.00 87.12 107 ASN A CA 1
ATOM 791 C C . ASN A 1 107 ? 7.716 -7.526 -24.342 1.00 87.12 107 ASN A C 1
ATOM 793 O O . ASN A 1 107 ? 6.930 -8.439 -24.092 1.00 87.12 107 ASN A O 1
ATOM 797 N N . LYS A 1 108 ? 8.637 -7.124 -23.454 1.00 90.31 108 LYS A N 1
ATOM 798 C CA . LYS A 1 108 ? 8.902 -7.782 -22.170 1.00 90.31 108 LYS A CA 1
ATOM 799 C C . LYS A 1 108 ? 8.498 -6.898 -20.992 1.00 90.31 108 LYS A C 1
ATOM 801 O O . LYS A 1 108 ? 8.651 -5.679 -21.019 1.00 90.31 108 LYS A O 1
ATOM 806 N N . TYR A 1 109 ? 7.999 -7.524 -19.936 1.00 90.69 109 TYR A N 1
ATOM 807 C CA . TYR A 1 109 ? 7.851 -6.903 -18.620 1.00 90.69 109 TYR A CA 1
ATOM 808 C C . TYR A 1 109 ? 9.205 -6.844 -17.897 1.00 90.69 109 TYR A C 1
ATOM 810 O O . TYR A 1 109 ? 10.083 -7.652 -18.209 1.00 90.69 109 TYR A O 1
ATOM 818 N N . PRO A 1 110 ? 9.390 -5.967 -16.892 1.00 90.75 110 PRO A N 1
ATOM 819 C CA . PRO A 1 110 ? 10.668 -5.889 -16.183 1.00 90.75 110 PRO A CA 1
ATOM 820 C C . PRO A 1 110 ? 11.095 -7.216 -15.543 1.00 90.75 110 PRO A C 1
ATOM 822 O O . PRO A 1 110 ? 12.255 -7.594 -15.649 1.00 90.75 110 PRO A O 1
ATOM 825 N N . TRP A 1 111 ? 10.157 -7.981 -14.975 1.00 91.19 111 TRP A N 1
ATOM 826 C CA . TRP A 1 111 ? 10.436 -9.308 -14.404 1.00 91.19 111 TRP A CA 1
ATOM 827 C C . TRP A 1 111 ? 10.791 -10.391 -15.440 1.00 91.19 111 TRP A C 1
ATOM 829 O O . TRP A 1 111 ? 11.154 -11.499 -15.059 1.00 91.19 111 TRP A O 1
ATOM 839 N N . GLN A 1 112 ? 10.639 -10.114 -16.740 1.00 93.38 112 GLN A N 1
ATOM 840 C CA . GLN A 1 112 ? 11.044 -11.009 -17.835 1.00 93.38 112 GLN A CA 1
ATOM 841 C C . GLN A 1 112 ? 12.423 -10.648 -18.409 1.00 93.38 112 GLN A C 1
ATOM 843 O O . GLN A 1 112 ? 12.898 -11.305 -19.340 1.00 93.38 112 GLN A O 1
ATOM 848 N N . MET A 1 113 ? 13.045 -9.577 -17.915 1.00 92.00 113 MET A N 1
ATOM 849 C CA . MET A 1 113 ? 14.393 -9.184 -18.313 1.00 92.00 113 MET A CA 1
ATOM 850 C C . MET A 1 113 ? 15.431 -10.082 -17.634 1.00 92.00 113 MET A C 1
ATOM 852 O O . MET A 1 113 ? 15.164 -10.645 -16.571 1.00 92.00 113 MET A O 1
ATOM 856 N N . SER A 1 114 ? 16.615 -10.212 -18.242 1.00 92.94 114 SER A N 1
ATOM 857 C CA . SER A 1 114 ? 17.712 -11.009 -17.680 1.00 92.94 114 SER A CA 1
ATOM 858 C C . SER A 1 114 ? 18.158 -10.485 -16.312 1.00 92.94 114 SER A C 1
ATOM 860 O O . SER A 1 114 ? 17.963 -9.308 -15.995 1.00 92.94 114 SER A O 1
ATOM 862 N N . ALA A 1 115 ? 18.793 -11.352 -15.519 1.00 92.81 115 ALA A N 1
ATOM 863 C CA . ALA A 1 115 ? 19.325 -10.993 -14.206 1.00 92.81 115 ALA A CA 1
ATOM 864 C C . ALA A 1 115 ? 20.292 -9.797 -14.288 1.00 92.81 115 ALA A C 1
ATOM 866 O O . ALA A 1 115 ? 20.108 -8.821 -13.565 1.00 92.81 115 ALA A O 1
ATOM 867 N N . ASP A 1 116 ? 21.224 -9.806 -15.247 1.00 93.69 116 ASP A N 1
ATOM 868 C CA . ASP A 1 116 ? 22.171 -8.703 -15.467 1.00 93.69 116 ASP A CA 1
ATOM 869 C C . ASP A 1 116 ? 21.475 -7.375 -15.761 1.00 93.69 116 ASP A C 1
ATOM 871 O O . ASP A 1 116 ? 21.892 -6.319 -15.284 1.00 93.69 116 ASP A O 1
ATOM 875 N N . TRP A 1 117 ? 20.401 -7.405 -16.556 1.00 92.50 117 TRP A N 1
ATOM 876 C CA . TRP A 1 117 ? 19.639 -6.198 -16.849 1.00 92.50 117 TRP A CA 1
ATOM 877 C C . TRP A 1 117 ? 18.929 -5.690 -15.593 1.00 92.50 117 TRP A C 1
ATOM 879 O O . TRP A 1 117 ? 18.967 -4.491 -15.321 1.00 92.50 117 TRP A O 1
ATOM 889 N N . GLN A 1 118 ? 18.313 -6.581 -14.810 1.00 91.69 118 GLN A N 1
ATOM 890 C CA . GLN A 1 118 ? 17.639 -6.200 -13.566 1.00 91.69 118 GLN A CA 1
ATOM 891 C C . GLN A 1 118 ? 18.629 -5.626 -12.549 1.00 91.69 118 GLN A C 1
ATOM 893 O O . GLN A 1 118 ? 18.333 -4.593 -11.956 1.00 91.69 118 GLN A O 1
ATOM 898 N N . ALA A 1 119 ? 19.816 -6.223 -12.408 1.00 92.50 119 ALA A N 1
ATOM 899 C CA . ALA A 1 119 ? 20.878 -5.726 -11.536 1.00 92.50 119 ALA A CA 1
ATOM 900 C C . ALA A 1 119 ? 21.340 -4.321 -11.954 1.00 92.50 119 ALA A C 1
ATOM 902 O O . ALA A 1 119 ? 21.350 -3.401 -11.137 1.00 92.50 119 ALA A O 1
ATOM 903 N N . LYS A 1 120 ? 21.609 -4.113 -13.251 1.00 92.94 120 LYS A N 1
ATOM 904 C CA . LYS A 1 120 ? 21.987 -2.798 -13.803 1.00 92.94 120 LYS A CA 1
ATOM 905 C C . LYS A 1 120 ? 20.907 -1.726 -13.621 1.00 92.94 120 LYS A C 1
ATOM 907 O O . LYS A 1 120 ? 21.230 -0.545 -13.557 1.00 92.94 120 LYS A O 1
ATOM 912 N N . ASN A 1 121 ? 19.635 -2.119 -13.536 1.00 91.81 121 ASN A N 1
ATOM 913 C CA . ASN A 1 121 ? 18.495 -1.204 -13.419 1.00 91.81 121 ASN A CA 1
ATOM 914 C C . ASN A 1 121 ? 17.847 -1.200 -12.022 1.00 91.81 121 ASN A C 1
ATOM 916 O O . ASN A 1 121 ? 16.807 -0.564 -11.844 1.00 91.81 121 ASN A O 1
ATOM 920 N N . ALA A 1 122 ? 18.439 -1.866 -11.024 1.00 90.50 122 ALA A N 1
ATOM 921 C CA . ALA A 1 122 ? 17.817 -2.099 -9.718 1.00 90.50 122 ALA A CA 1
ATOM 922 C C . ALA A 1 122 ? 17.372 -0.799 -9.030 1.00 90.50 122 ALA A C 1
ATOM 924 O O . ALA A 1 122 ? 16.239 -0.696 -8.563 1.00 90.50 122 ALA A O 1
ATOM 925 N N . LYS A 1 123 ? 18.226 0.234 -9.056 1.00 89.81 123 LYS A N 1
ATOM 926 C CA . LYS A 1 123 ? 17.927 1.551 -8.472 1.00 89.81 123 LYS A CA 1
ATOM 927 C C . LYS A 1 123 ? 16.696 2.211 -9.093 1.00 89.81 123 LYS A C 1
ATOM 929 O O . LYS A 1 123 ? 15.946 2.877 -8.390 1.00 89.81 123 LYS A O 1
ATOM 934 N N . GLU A 1 124 ? 16.491 2.057 -10.400 1.00 89.62 124 GLU A N 1
ATOM 935 C CA . GLU A 1 124 ? 15.317 2.625 -11.065 1.00 89.62 124 GLU A CA 1
ATOM 936 C C . GLU A 1 124 ? 14.080 1.762 -10.821 1.00 89.62 124 GLU A C 1
ATOM 938 O O . GLU A 1 124 ? 13.025 2.305 -10.519 1.00 89.62 124 GLU A O 1
ATOM 943 N N . LEU A 1 125 ? 14.204 0.430 -10.868 1.00 90.44 125 LEU A N 1
ATOM 944 C CA . LEU A 1 125 ? 13.094 -0.489 -10.590 1.00 90.44 125 LEU A CA 1
ATOM 945 C C . LEU A 1 125 ? 12.539 -0.319 -9.170 1.00 90.44 125 LEU A C 1
ATOM 947 O O . LEU A 1 125 ? 11.323 -0.344 -9.002 1.00 90.44 125 LEU A O 1
ATOM 951 N N . ASN A 1 126 ? 13.397 -0.083 -8.173 1.00 89.62 126 ASN A N 1
ATOM 952 C CA . ASN A 1 126 ? 12.987 0.106 -6.777 1.00 89.62 126 ASN A CA 1
ATOM 953 C C . ASN A 1 126 ? 12.131 1.363 -6.550 1.00 89.62 126 ASN A C 1
ATOM 955 O O . ASN A 1 126 ? 11.416 1.440 -5.558 1.00 89.62 126 ASN A O 1
ATOM 959 N N . LYS A 1 127 ? 12.128 2.317 -7.490 1.00 91.25 127 LYS A N 1
ATOM 960 C CA . LYS A 1 127 ? 11.251 3.498 -7.438 1.00 91.25 127 LYS A CA 1
ATOM 961 C C . LYS A 1 127 ? 9.818 3.201 -7.873 1.00 91.25 127 LYS A C 1
ATOM 963 O O . LYS A 1 127 ? 8.986 4.108 -7.833 1.00 91.25 127 LYS A O 1
ATOM 968 N N . TYR A 1 128 ? 9.524 1.985 -8.342 1.00 92.38 128 TYR A N 1
ATOM 969 C CA . TYR A 1 128 ? 8.209 1.625 -8.859 1.00 92.38 128 TYR A CA 1
ATOM 970 C C . TYR A 1 128 ? 7.677 0.335 -8.251 1.00 92.38 128 TYR A C 1
ATOM 972 O O . TYR A 1 128 ? 8.368 -0.671 -8.083 1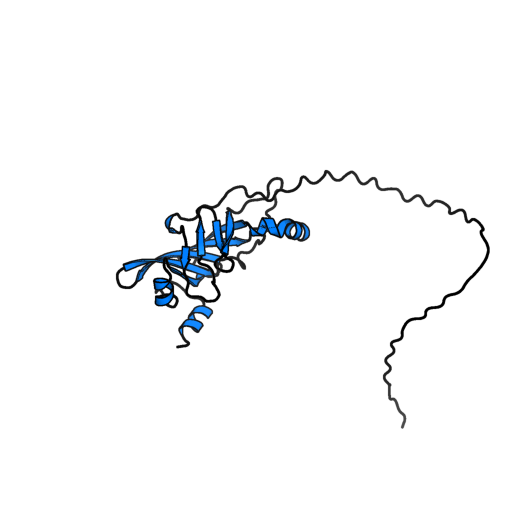.00 92.38 128 TYR A O 1
ATOM 980 N N . VAL A 1 129 ? 6.369 0.334 -8.052 1.00 93.50 129 VAL A N 1
ATOM 981 C CA . VAL A 1 129 ? 5.582 -0.847 -7.730 1.00 93.50 129 VAL A CA 1
ATOM 982 C C . VAL A 1 129 ? 4.472 -0.995 -8.754 1.00 93.50 129 VAL A C 1
ATOM 984 O O . VAL A 1 129 ? 3.870 -0.016 -9.193 1.00 93.50 129 VAL A O 1
ATOM 987 N N . ARG A 1 130 ? 4.186 -2.232 -9.145 1.00 93.06 130 ARG A N 1
ATOM 988 C CA . ARG A 1 130 ? 3.001 -2.542 -9.935 1.00 93.06 130 ARG A CA 1
ATOM 989 C C . ARG A 1 130 ? 1.825 -2.802 -9.012 1.00 93.06 130 ARG A C 1
ATOM 991 O O . ARG A 1 130 ? 1.968 -3.451 -7.978 1.00 93.06 130 ARG A O 1
ATOM 998 N N . VAL A 1 131 ? 0.667 -2.330 -9.439 1.00 94.19 131 VAL A N 1
ATOM 999 C CA . VAL A 1 131 ? -0.594 -2.517 -8.742 1.00 94.19 131 VAL A CA 1
ATOM 1000 C C . VAL A 1 131 ? -1.504 -3.429 -9.553 1.00 94.19 131 VAL A C 1
ATOM 1002 O O . VAL A 1 131 ? -1.596 -3.327 -10.779 1.00 94.19 131 VAL A O 1
ATOM 1005 N N . SER A 1 132 ? -2.174 -4.332 -8.848 1.00 92.81 132 SER A N 1
ATOM 1006 C CA . SER A 1 132 ? -3.254 -5.174 -9.358 1.00 92.81 132 SER A CA 1
ATOM 1007 C C . SER A 1 132 ? -4.392 -5.224 -8.340 1.00 92.81 132 SER A C 1
ATOM 1009 O O . SER A 1 132 ? -4.221 -4.798 -7.200 1.00 92.81 132 SER A O 1
ATOM 1011 N N . LYS A 1 133 ? -5.563 -5.702 -8.756 1.00 93.25 133 LYS A N 1
ATOM 1012 C CA . LYS A 1 133 ? -6.722 -5.880 -7.877 1.00 93.25 133 LYS A CA 1
ATOM 1013 C C . LYS A 1 133 ? -7.098 -7.354 -7.833 1.00 93.25 133 LYS A C 1
ATOM 1015 O O . LYS A 1 133 ? -7.034 -8.020 -8.866 1.00 93.25 133 LYS A O 1
ATOM 1020 N N . LYS A 1 134 ? -7.485 -7.853 -6.662 1.00 92.25 134 LYS A N 1
ATOM 1021 C CA . LYS A 1 134 ? -7.943 -9.234 -6.472 1.00 92.25 134 LYS A CA 1
ATOM 1022 C C . LYS A 1 134 ? -9.012 -9.271 -5.390 1.00 92.25 134 LYS A C 1
ATOM 1024 O O . LYS A 1 134 ? -8.830 -8.666 -4.340 1.00 92.25 134 LYS A O 1
ATOM 1029 N N . LYS A 1 135 ? -10.085 -10.021 -5.624 1.00 93.00 135 LYS A N 1
ATOM 1030 C CA . LYS A 1 135 ? -11.093 -10.302 -4.602 1.00 93.00 135 LYS A CA 1
ATOM 1031 C C . LYS A 1 135 ? -10.714 -11.571 -3.843 1.00 93.00 135 LYS A C 1
ATOM 1033 O O . LYS A 1 135 ? -10.468 -12.600 -4.469 1.00 93.00 135 LYS A O 1
ATOM 1038 N N . VAL A 1 136 ? -10.643 -11.496 -2.517 1.00 87.25 136 VAL A N 1
ATOM 1039 C CA . VAL A 1 136 ? -10.345 -12.636 -1.631 1.00 87.25 136 VAL A CA 1
ATOM 1040 C C . VAL A 1 136 ? -11.292 -12.572 -0.441 1.00 87.25 136 VAL A C 1
ATOM 1042 O O . VAL A 1 136 ? -11.434 -11.511 0.162 1.00 87.25 136 VAL A O 1
ATOM 1045 N N . ASN A 1 137 ? -11.977 -13.678 -0.141 1.00 83.38 137 ASN A N 1
ATOM 1046 C CA . ASN A 1 137 ? -12.972 -13.773 0.938 1.00 83.38 137 ASN A CA 1
ATOM 1047 C C . ASN A 1 137 ? -14.018 -12.641 0.898 1.00 83.38 137 ASN A C 1
ATOM 1049 O O . ASN A 1 137 ? -14.384 -12.058 1.912 1.00 83.38 137 ASN A O 1
ATOM 1053 N N . GLY A 1 138 ? -14.467 -12.282 -0.310 1.00 86.06 138 GLY A N 1
ATOM 1054 C CA . GLY A 1 138 ? -15.460 -11.224 -0.513 1.00 86.06 138 GLY A CA 1
ATOM 1055 C C . GLY A 1 138 ? -14.922 -9.788 -0.452 1.00 86.06 138 GLY A C 1
ATOM 1056 O O . GLY A 1 138 ? -15.676 -8.875 -0.776 1.00 86.06 138 GLY A O 1
ATOM 1057 N N . ILE A 1 139 ? -13.646 -9.578 -0.111 1.00 91.62 139 ILE A N 1
ATOM 1058 C CA . ILE A 1 139 ? -13.011 -8.258 0.023 1.00 91.62 139 ILE A CA 1
ATOM 1059 C C . ILE A 1 139 ? -12.160 -7.956 -1.214 1.00 91.62 139 ILE A C 1
ATOM 1061 O O . ILE A 1 139 ? -11.377 -8.799 -1.656 1.00 91.62 139 ILE A O 1
ATOM 1065 N N . ASP A 1 140 ? -12.298 -6.747 -1.762 1.00 94.56 140 ASP A N 1
ATOM 1066 C CA . ASP A 1 140 ? -11.461 -6.260 -2.859 1.00 94.56 140 ASP A CA 1
ATOM 1067 C C . ASP A 1 140 ? -10.135 -5.707 -2.328 1.00 94.56 140 ASP A C 1
ATOM 1069 O O . ASP A 1 140 ? -10.088 -4.696 -1.626 1.00 94.56 140 ASP A O 1
ATOM 1073 N N . TRP A 1 141 ? -9.043 -6.367 -2.703 1.00 95.44 141 TRP A N 1
ATOM 1074 C CA . TRP A 1 141 ? -7.689 -6.008 -2.308 1.00 95.44 141 TRP A CA 1
ATOM 1075 C C . TRP A 1 141 ? -6.941 -5.316 -3.444 1.00 95.44 141 TRP A C 1
ATOM 1077 O O . TRP A 1 141 ? -6.931 -5.783 -4.587 1.00 95.44 141 TRP A O 1
ATOM 1087 N N . ILE A 1 142 ? -6.242 -4.234 -3.110 1.00 96.00 142 ILE A N 1
ATOM 1088 C CA . ILE A 1 142 ? -5.227 -3.600 -3.950 1.00 96.00 142 ILE A CA 1
ATOM 1089 C C . ILE A 1 142 ? -3.882 -4.245 -3.622 1.00 96.00 142 ILE A C 1
ATOM 1091 O O . ILE A 1 142 ? -3.321 -4.027 -2.552 1.00 96.00 142 ILE A O 1
ATOM 1095 N N . ILE A 1 143 ? -3.356 -5.038 -4.552 1.00 95.06 143 ILE A N 1
ATOM 1096 C CA . ILE A 1 143 ? -2.078 -5.733 -4.403 1.00 95.06 143 ILE A CA 1
ATOM 1097 C C . ILE A 1 143 ? -0.971 -4.881 -5.009 1.00 95.06 143 ILE A C 1
ATOM 1099 O O . ILE A 1 143 ? -0.959 -4.625 -6.215 1.00 95.06 143 ILE A O 1
ATOM 1103 N N . VAL A 1 144 ? -0.018 -4.495 -4.170 1.00 94.19 144 VAL A N 1
ATOM 1104 C CA . VAL A 1 144 ? 1.192 -3.756 -4.516 1.00 94.19 144 VAL A CA 1
ATOM 1105 C C . VAL A 1 144 ? 2.356 -4.737 -4.575 1.00 94.19 144 VAL A C 1
ATOM 1107 O O . VAL A 1 144 ? 2.588 -5.491 -3.637 1.00 94.19 144 VAL A O 1
ATOM 1110 N N . THR A 1 145 ? 3.100 -4.767 -5.676 1.00 92.94 145 THR A N 1
ATOM 1111 C CA . THR A 1 145 ? 4.233 -5.687 -5.869 1.00 92.94 145 THR A CA 1
ATOM 1112 C C . THR A 1 145 ? 5.398 -4.951 -6.526 1.00 92.94 145 THR A C 1
ATOM 1114 O O . THR A 1 145 ? 5.159 -4.117 -7.398 1.00 92.94 145 THR A O 1
ATOM 1117 N N . PRO A 1 146 ? 6.665 -5.252 -6.200 1.00 92.06 146 PRO A N 1
ATOM 1118 C CA . PRO A 1 146 ? 7.795 -4.699 -6.942 1.00 92.06 146 PRO A CA 1
ATOM 1119 C C . PRO A 1 146 ? 7.697 -4.997 -8.445 1.00 92.06 146 PRO A C 1
ATOM 1121 O O . PRO A 1 146 ? 7.400 -6.123 -8.854 1.00 92.06 146 PRO A O 1
ATOM 1124 N N . VAL A 1 147 ? 7.989 -4.008 -9.295 1.00 92.06 147 VAL A N 1
ATOM 1125 C CA . VAL A 1 147 ? 7.909 -4.169 -10.763 1.00 92.06 147 VAL A CA 1
ATOM 1126 C C . VAL A 1 147 ? 8.900 -5.195 -11.320 1.00 92.06 147 VAL A C 1
ATOM 1128 O O . VAL A 1 147 ? 8.674 -5.733 -12.398 1.00 92.06 147 VAL A O 1
ATOM 1131 N N . GLY A 1 148 ? 9.984 -5.492 -10.600 1.00 90.38 148 GLY A N 1
ATOM 1132 C CA . GLY A 1 148 ? 10.954 -6.528 -10.969 1.00 90.38 148 GLY A CA 1
ATOM 1133 C C . GLY A 1 148 ? 10.506 -7.958 -10.643 1.00 90.38 148 GLY A C 1
ATOM 1134 O O . 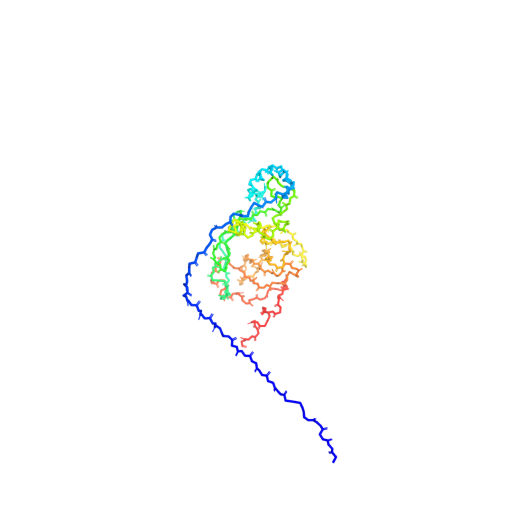GLY A 1 148 ? 11.177 -8.908 -11.031 1.00 90.38 148 GLY A O 1
ATOM 1135 N N . LYS A 1 149 ? 9.379 -8.151 -9.941 1.00 89.62 149 LYS A N 1
ATOM 1136 C CA . LYS A 1 149 ? 8.919 -9.473 -9.484 1.00 89.62 149 LYS A CA 1
ATOM 1137 C C . LYS A 1 149 ? 7.630 -9.898 -10.196 1.00 89.62 149 LYS A C 1
ATOM 1139 O O . LYS A 1 149 ? 6.623 -9.189 -10.166 1.00 89.62 149 LYS A O 1
ATOM 1144 N N . LYS A 1 150 ? 7.654 -11.092 -10.811 1.00 86.94 150 LYS A N 1
ATOM 1145 C CA . LYS A 1 150 ? 6.490 -11.709 -11.487 1.00 86.94 150 LYS A CA 1
ATOM 1146 C C . LYS A 1 150 ? 5.422 -12.172 -10.497 1.00 86.94 150 LYS A C 1
ATOM 1148 O O . LYS A 1 150 ? 4.233 -12.016 -10.765 1.00 86.94 150 LYS A O 1
ATOM 1153 N N . SER A 1 151 ? 5.852 -12.765 -9.389 1.00 87.31 151 SER A N 1
ATOM 1154 C CA . SER A 1 151 ? 4.959 -13.252 -8.339 1.00 87.31 151 SER A CA 1
ATOM 1155 C C . SER A 1 151 ? 4.563 -12.129 -7.383 1.00 87.31 151 SER A C 1
ATOM 1157 O O . SER A 1 151 ? 5.292 -11.144 -7.248 1.00 87.31 151 SER A O 1
ATOM 1159 N N . ILE A 1 152 ? 3.418 -12.305 -6.725 1.00 86.25 152 ILE A N 1
ATOM 1160 C CA . ILE A 1 152 ? 2.919 -11.444 -5.647 1.00 86.25 152 ILE A CA 1
ATOM 1161 C C . ILE A 1 152 ? 3.474 -11.842 -4.272 1.00 86.25 152 ILE A C 1
ATOM 1163 O O . ILE A 1 152 ? 3.134 -11.191 -3.296 1.00 86.25 152 ILE A O 1
ATOM 1167 N N . ASP A 1 153 ? 4.340 -12.859 -4.175 1.00 82.50 153 ASP A N 1
ATOM 1168 C CA . ASP A 1 153 ? 4.883 -13.354 -2.890 1.00 82.50 153 ASP A CA 1
ATOM 1169 C C . ASP A 1 153 ? 5.581 -12.269 -2.060 1.00 82.50 153 ASP A C 1
ATOM 1171 O O . ASP A 1 153 ? 5.557 -12.302 -0.837 1.00 82.50 153 ASP A O 1
ATOM 1175 N N . ASN A 1 154 ? 6.181 -11.286 -2.735 1.00 75.38 154 ASN A N 1
ATOM 1176 C CA . ASN A 1 154 ? 6.835 -10.132 -2.107 1.00 75.38 154 ASN A CA 1
ATOM 1177 C C . ASN A 1 154 ? 5.956 -8.872 -2.146 1.00 75.38 154 ASN A C 1
ATOM 1179 O O . ASN A 1 154 ? 6.463 -7.751 -2.119 1.00 75.38 154 ASN A O 1
ATOM 1183 N N . GLY A 1 155 ? 4.655 -9.056 -2.345 1.00 85.62 155 GLY A N 1
ATOM 1184 C CA . GLY A 1 155 ? 3.675 -7.993 -2.419 1.00 85.62 155 GLY A CA 1
ATOM 1185 C C . GLY A 1 155 ? 2.908 -7.817 -1.117 1.00 85.62 155 GLY A C 1
ATOM 1186 O O . GLY A 1 155 ? 2.879 -8.693 -0.256 1.00 85.62 155 GLY A O 1
ATOM 1187 N N . PHE A 1 156 ? 2.241 -6.677 -1.022 1.00 90.25 156 PHE A N 1
ATOM 1188 C CA . PHE A 1 156 ? 1.325 -6.343 0.058 1.00 90.25 156 PHE A CA 1
ATOM 1189 C C . PHE A 1 156 ? -0.071 -6.171 -0.526 1.00 90.25 156 PHE A C 1
ATOM 1191 O O . PHE A 1 156 ? -0.221 -5.565 -1.588 1.00 90.25 156 PHE A O 1
ATOM 1198 N N . ALA A 1 157 ? -1.086 -6.707 0.143 1.00 94.62 157 ALA A N 1
ATOM 1199 C CA . ALA A 1 157 ? -2.477 -6.456 -0.200 1.00 94.62 157 ALA A CA 1
ATOM 1200 C C . ALA A 1 157 ? -3.060 -5.428 0.762 1.00 94.62 157 ALA A C 1
ATOM 1202 O O . ALA A 1 157 ? -2.972 -5.618 1.968 1.00 94.62 157 ALA A O 1
ATOM 1203 N N . PHE A 1 158 ? -3.680 -4.377 0.230 1.00 96.25 158 PHE A N 1
ATOM 1204 C CA . PHE A 1 158 ? -4.356 -3.353 1.017 1.00 96.25 158 PHE A CA 1
ATOM 1205 C C . PHE A 1 158 ? -5.854 -3.335 0.738 1.00 96.25 158 PHE A C 1
ATOM 1207 O O . PHE A 1 158 ? -6.271 -3.433 -0.418 1.00 96.25 158 PHE A O 1
ATOM 1214 N N . ALA A 1 159 ? -6.655 -3.172 1.782 1.00 96.19 159 ALA A N 1
ATOM 1215 C CA . ALA A 1 159 ? -8.087 -2.917 1.688 1.00 96.19 159 ALA A CA 1
ATOM 1216 C C . ALA A 1 159 ? -8.485 -1.910 2.767 1.00 96.19 159 ALA A C 1
ATOM 1218 O O . ALA A 1 159 ? -7.916 -1.917 3.854 1.00 96.19 159 ALA A O 1
ATOM 1219 N N . ALA A 1 160 ? -9.469 -1.059 2.487 1.00 95.62 160 ALA A N 1
ATOM 1220 C CA . ALA A 1 160 ? -10.022 -0.144 3.479 1.00 95.62 160 ALA A CA 1
ATOM 1221 C C . ALA A 1 160 ? -11.447 -0.550 3.829 1.00 95.62 160 ALA A C 1
ATOM 1223 O O . ALA A 1 160 ? -12.224 -0.919 2.946 1.00 95.62 160 ALA A O 1
ATOM 1224 N N . ARG A 1 161 ? -11.800 -0.453 5.111 1.00 94.38 161 ARG A N 1
ATOM 1225 C CA . ARG A 1 161 ? -13.177 -0.632 5.580 1.00 94.38 161 ARG A CA 1
ATOM 1226 C C . ARG A 1 161 ? -13.543 0.454 6.569 1.00 94.38 161 ARG A C 1
ATOM 1228 O O . ARG A 1 161 ? -12.692 0.947 7.303 1.00 94.38 161 ARG A O 1
ATOM 1235 N N . THR A 1 162 ? -14.819 0.805 6.587 1.00 94.56 162 THR A N 1
ATOM 1236 C CA . THR A 1 162 ? -15.386 1.651 7.632 1.00 94.56 162 THR A CA 1
ATOM 1237 C C . THR A 1 162 ? -15.878 0.764 8.764 1.00 94.56 162 THR A C 1
ATOM 1239 O O . THR A 1 162 ? -16.772 -0.055 8.568 1.00 94.56 162 THR A O 1
ATOM 1242 N N . GLU A 1 163 ? -15.307 0.951 9.945 1.00 94.12 163 GLU A N 1
ATOM 1243 C CA . GLU A 1 163 ? -15.583 0.179 11.150 1.00 94.12 163 GLU A CA 1
ATOM 1244 C C . GLU A 1 163 ? -16.107 1.102 12.257 1.00 94.12 163 GLU A C 1
ATOM 1246 O O . GLU A 1 163 ? -15.857 2.308 12.255 1.00 94.12 163 GLU A O 1
ATOM 1251 N N . LYS A 1 164 ? -16.861 0.554 13.214 1.00 93.62 164 LYS A N 1
ATOM 1252 C CA . LYS A 1 164 ? -17.384 1.333 14.346 1.00 93.62 164 LYS A CA 1
ATOM 1253 C C . LYS A 1 164 ? -16.460 1.188 15.556 1.00 93.62 164 LYS A C 1
ATOM 1255 O O . LYS A 1 164 ? -16.444 0.139 16.192 1.00 93.62 164 LYS A O 1
ATOM 1260 N N . LEU A 1 165 ? -15.740 2.251 15.905 1.00 92.44 165 LEU A N 1
ATOM 1261 C CA . LEU A 1 165 ? -14.842 2.325 17.061 1.00 92.44 165 LEU A CA 1
ATOM 1262 C C . LEU A 1 165 ? -15.405 3.326 18.074 1.00 92.44 165 LEU A C 1
ATOM 1264 O O . LEU A 1 165 ? -15.595 4.497 17.761 1.00 92.44 165 LEU A O 1
ATOM 1268 N N . ASN A 1 166 ? -15.717 2.869 19.292 1.00 88.50 166 ASN A N 1
ATOM 1269 C CA . ASN A 1 166 ? -16.314 3.704 20.349 1.00 88.50 166 ASN A CA 1
ATOM 1270 C C . ASN A 1 166 ? -17.521 4.539 19.884 1.00 88.50 166 ASN A C 1
ATOM 1272 O O . ASN A 1 166 ? -17.634 5.727 20.175 1.00 88.50 166 ASN A O 1
ATOM 1276 N N . GLY A 1 167 ? -18.422 3.928 19.116 1.00 90.00 167 GLY A N 1
ATOM 1277 C CA . GLY A 1 167 ? -19.609 4.621 18.617 1.00 90.00 167 GLY A CA 1
ATOM 1278 C C . GLY A 1 167 ? -19.392 5.434 17.337 1.00 90.00 167 GLY A C 1
ATOM 1279 O O . GLY A 1 167 ? -20.374 5.705 16.649 1.00 90.00 167 GLY A O 1
ATOM 1280 N N . LYS A 1 168 ? -18.144 5.752 16.969 1.00 94.25 168 LYS A N 1
ATOM 1281 C CA . LYS A 1 168 ? -17.793 6.543 15.781 1.00 94.25 168 LYS A CA 1
ATOM 1282 C C . LYS A 1 168 ? -17.436 5.651 14.597 1.00 94.25 168 LYS A C 1
ATOM 1284 O O . LYS A 1 168 ? -16.904 4.560 14.777 1.00 94.25 168 LYS A O 1
ATOM 1289 N N . LYS A 1 169 ? -17.759 6.105 13.385 1.00 94.81 169 LYS A N 1
ATOM 1290 C CA . LYS A 1 169 ? -17.352 5.441 12.142 1.00 94.81 169 LYS A CA 1
ATOM 1291 C C . LYS A 1 169 ? -15.938 5.887 11.794 1.00 94.81 169 LYS A C 1
ATOM 1293 O O . LYS A 1 169 ? -15.728 7.061 11.519 1.00 94.81 169 LYS A O 1
ATOM 1298 N N . GLU A 1 170 ? -15.013 4.945 11.768 1.00 95.31 170 GLU A N 1
ATOM 1299 C CA . GLU A 1 170 ? -13.608 5.170 11.450 1.00 95.31 170 GLU A CA 1
ATOM 1300 C C . GLU A 1 170 ? -13.227 4.339 10.231 1.00 95.31 170 GLU A C 1
ATOM 1302 O O . GLU A 1 170 ? -13.652 3.194 10.089 1.00 95.31 170 GLU A O 1
ATOM 1307 N N . THR A 1 171 ? -12.422 4.900 9.331 1.00 95.94 171 THR A N 1
ATOM 1308 C CA . THR A 1 171 ? -11.836 4.097 8.250 1.00 95.94 171 THR A CA 1
ATOM 1309 C C . THR A 1 171 ? -10.567 3.433 8.763 1.00 95.94 171 THR A C 1
ATOM 1311 O O . THR A 1 171 ? -9.735 4.090 9.384 1.00 95.94 171 THR A O 1
ATOM 1314 N N . VAL A 1 172 ? -10.414 2.144 8.480 1.00 96.62 172 VAL A N 1
ATOM 1315 C CA . VAL A 1 172 ? -9.245 1.336 8.826 1.00 96.62 172 VAL A CA 1
ATOM 1316 C C . VAL A 1 172 ? -8.679 0.748 7.541 1.00 96.62 172 VAL A C 1
ATOM 1318 O O . VAL A 1 172 ? -9.424 0.167 6.747 1.00 96.62 172 VAL A O 1
ATOM 1321 N N . ILE A 1 173 ? -7.370 0.900 7.330 1.00 96.56 173 ILE A N 1
ATOM 1322 C CA . ILE A 1 173 ? -6.659 0.208 6.250 1.00 96.56 173 ILE A CA 1
ATOM 1323 C C . ILE A 1 173 ? -6.070 -1.079 6.805 1.00 96.56 173 ILE A C 1
ATOM 1325 O O . ILE A 1 173 ? -5.336 -1.066 7.788 1.00 96.56 173 ILE A O 1
ATOM 1329 N N . PHE A 1 174 ? -6.358 -2.186 6.143 1.00 95.44 174 PHE A N 1
ATOM 1330 C CA . PHE A 1 174 ? -5.791 -3.491 6.426 1.00 95.44 174 PHE A CA 1
ATOM 1331 C C . PHE A 1 174 ? -4.682 -3.783 5.426 1.00 95.44 174 PHE A C 1
ATOM 1333 O O . PHE A 1 174 ? -4.867 -3.581 4.228 1.00 95.44 174 PHE A O 1
ATOM 1340 N N . GLU A 1 175 ? -3.551 -4.278 5.917 1.00 94.25 175 GLU A N 1
ATOM 1341 C CA . GLU A 1 175 ? -2.536 -4.950 5.111 1.00 94.25 175 GLU A CA 1
ATOM 1342 C C . GLU A 1 175 ? -2.659 -6.456 5.339 1.00 94.25 175 GLU A C 1
ATOM 1344 O O . GLU A 1 175 ? -2.805 -6.906 6.478 1.00 94.25 175 GLU A O 1
ATOM 1349 N N . ALA A 1 176 ? -2.593 -7.234 4.266 1.00 92.62 176 ALA A N 1
ATOM 1350 C CA . ALA A 1 176 ? -2.728 -8.681 4.293 1.00 92.62 176 ALA A CA 1
ATOM 1351 C C . ALA A 1 176 ? -1.708 -9.382 3.391 1.00 92.62 176 ALA A C 1
ATOM 1353 O O . ALA A 1 176 ? -1.108 -8.787 2.486 1.00 92.62 176 ALA A O 1
ATOM 1354 N N . ASN A 1 177 ? -1.581 -10.695 3.598 1.00 89.25 177 ASN A N 1
ATOM 1355 C CA . ASN A 1 177 ? -0.928 -11.567 2.629 1.00 89.25 177 ASN A CA 1
ATOM 1356 C C . ASN A 1 177 ? -1.764 -11.603 1.328 1.00 89.25 177 ASN A C 1
ATOM 1358 O O . ASN A 1 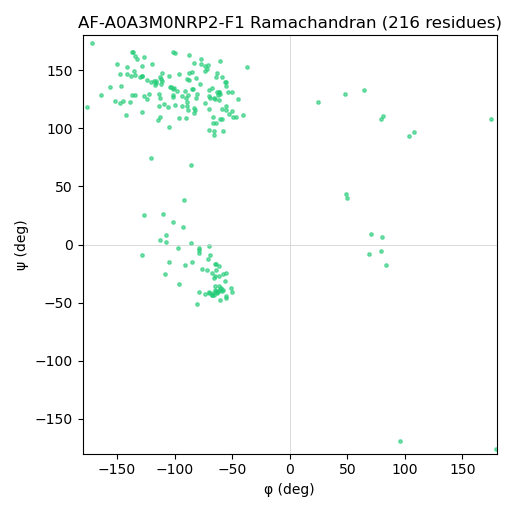177 ? -2.947 -11.948 1.376 1.00 89.25 177 ASN A O 1
ATOM 1362 N N . PRO A 1 178 ? -1.176 -11.306 0.157 1.00 88.81 178 PRO A N 1
ATOM 1363 C CA . PRO A 1 178 ? -1.927 -11.156 -1.091 1.00 88.81 178 PRO A CA 1
ATOM 1364 C C . PRO A 1 178 ? -2.489 -12.466 -1.671 1.00 88.81 178 PRO A C 1
ATOM 1366 O O . PRO A 1 178 ? -3.334 -12.433 -2.573 1.00 88.81 178 PRO A O 1
ATOM 1369 N N . HIS A 1 179 ? -2.059 -13.628 -1.171 1.00 87.88 179 HIS A N 1
ATOM 1370 C CA . HIS A 1 179 ? -2.613 -14.919 -1.583 1.00 87.88 179 HIS A CA 1
ATOM 1371 C C . HIS A 1 179 ? -3.918 -15.234 -0.877 1.00 87.88 179 HIS A C 1
ATOM 1373 O O . HIS A 1 179 ? -4.901 -15.544 -1.552 1.00 87.88 179 HIS A O 1
ATOM 1379 N N . VAL A 1 180 ? -3.905 -15.121 0.451 1.00 88.69 180 VAL A N 1
ATOM 1380 C CA . VAL A 1 180 ? -4.972 -15.611 1.334 1.00 88.69 180 VAL A CA 1
ATOM 1381 C C . VAL A 1 180 ? -5.867 -14.505 1.888 1.00 88.69 180 VAL A C 1
ATOM 1383 O O . VAL A 1 180 ? -6.946 -14.797 2.377 1.00 88.69 180 VAL A O 1
ATOM 1386 N N . GLY A 1 181 ? -5.460 -13.234 1.810 1.00 87.25 181 GLY A N 1
ATOM 1387 C CA . GLY A 1 181 ? -6.265 -12.111 2.306 1.00 87.25 181 GLY A CA 1
ATOM 1388 C C . GLY A 1 181 ? -6.368 -12.026 3.833 1.00 87.25 181 GLY A C 1
ATOM 1389 O O . GLY A 1 181 ? -7.123 -11.205 4.342 1.00 87.25 181 GLY A O 1
ATOM 1390 N N . ALA A 1 182 ? -5.600 -12.834 4.568 1.00 91.06 182 ALA A N 1
ATOM 1391 C CA . ALA A 1 182 ? -5.516 -12.761 6.020 1.00 91.06 182 ALA A CA 1
ATOM 1392 C C . ALA A 1 182 ? -4.703 -11.530 6.449 1.00 91.06 182 ALA A C 1
ATOM 1394 O O . ALA A 1 182 ? -3.527 -11.390 6.086 1.00 91.06 182 ALA A O 1
ATOM 1395 N N . ALA A 1 183 ? -5.329 -10.657 7.235 1.00 91.75 183 ALA A N 1
ATOM 1396 C CA . ALA A 1 183 ? -4.753 -9.427 7.744 1.00 91.75 183 ALA A CA 1
ATOM 1397 C C . ALA A 1 183 ? -3.520 -9.712 8.610 1.00 91.75 183 ALA A C 1
ATOM 1399 O O . ALA A 1 183 ? -3.514 -10.539 9.531 1.00 91.75 183 ALA A O 1
ATOM 1400 N N . THR A 1 184 ? -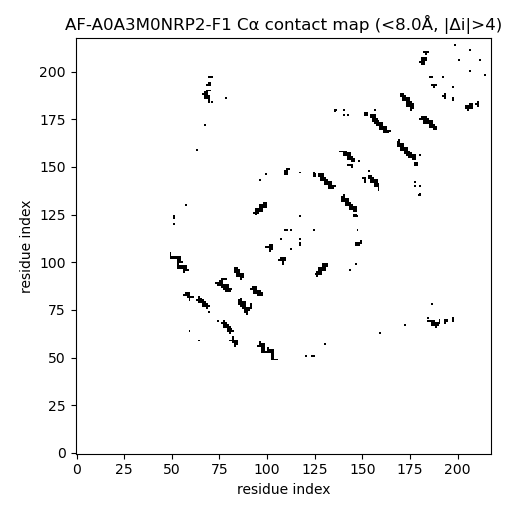2.448 -9.006 8.283 1.00 90.06 184 THR A N 1
ATOM 1401 C CA . THR A 1 184 ? -1.170 -9.009 8.992 1.00 90.06 184 THR A CA 1
ATOM 1402 C C . THR A 1 184 ? -0.952 -7.705 9.739 1.00 90.06 184 THR A C 1
ATOM 1404 O O . THR A 1 184 ? -0.229 -7.703 10.728 1.00 90.06 184 THR A O 1
ATOM 1407 N N . GLN A 1 185 ? -1.581 -6.616 9.289 1.00 91.56 185 GLN A N 1
ATOM 1408 C CA . GLN A 1 185 ? -1.518 -5.320 9.950 1.00 91.56 185 GLN A CA 1
ATOM 1409 C C . GLN A 1 185 ? -2.802 -4.518 9.724 1.00 91.56 185 GLN A C 1
ATOM 1411 O O . GLN A 1 185 ? -3.507 -4.702 8.734 1.00 91.56 185 GLN A O 1
ATOM 1416 N N . GLN A 1 186 ? -3.071 -3.596 10.640 1.00 93.56 186 GLN A N 1
ATOM 1417 C CA . GLN A 1 186 ? -4.099 -2.572 10.515 1.00 93.56 186 GLN A CA 1
ATOM 1418 C C . GLN A 1 186 ? -3.520 -1.188 10.789 1.00 93.56 186 GLN A C 1
ATOM 1420 O O . GLN A 1 186 ? -2.628 -1.035 11.630 1.00 93.56 186 GLN A O 1
ATOM 1425 N N . TYR A 1 187 ? -4.037 -0.203 10.063 1.00 95.94 187 TYR A N 1
ATOM 1426 C CA . TYR A 1 187 ? -3.604 1.179 10.107 1.00 95.94 187 TYR A CA 1
ATOM 1427 C C . TYR A 1 187 ? -4.780 2.132 10.319 1.00 95.94 187 TYR A C 1
ATOM 1429 O O . TYR A 1 187 ? -5.873 1.933 9.783 1.00 95.94 187 TYR A O 1
ATOM 1437 N N . PHE A 1 188 ? -4.516 3.208 11.054 1.00 96.38 188 PHE A N 1
ATOM 1438 C CA . PHE A 1 188 ? -5.496 4.199 11.486 1.00 96.38 188 PHE A CA 1
ATOM 1439 C C . PHE A 1 188 ? -5.066 5.611 11.103 1.00 96.38 188 PHE A C 1
ATOM 1441 O O . PHE A 1 188 ? -3.892 5.870 10.849 1.00 96.38 188 PHE A O 1
ATOM 1448 N N . ARG A 1 189 ? -6.010 6.553 11.092 1.00 95.44 189 ARG A N 1
ATOM 1449 C CA . ARG A 1 189 ? -5.725 7.950 10.734 1.00 95.44 189 ARG A CA 1
ATOM 1450 C C . ARG A 1 189 ? -4.848 8.694 11.738 1.00 95.44 189 ARG A C 1
ATOM 1452 O O . ARG A 1 189 ? -4.176 9.639 11.340 1.00 95.44 189 ARG A O 1
ATOM 1459 N N . THR A 1 190 ? -4.825 8.274 13.000 1.00 95.19 190 THR A N 1
ATOM 1460 C CA . THR A 1 190 ? -4.019 8.917 14.046 1.00 95.19 190 THR A CA 1
ATOM 1461 C C . THR A 1 190 ? -3.239 7.889 14.861 1.00 95.19 190 THR A C 1
ATOM 1463 O O . THR A 1 190 ? -3.583 6.701 14.871 1.00 95.19 190 THR A O 1
ATOM 1466 N N . LYS A 1 191 ? -2.182 8.343 15.546 1.00 93.88 191 LYS A N 1
ATOM 14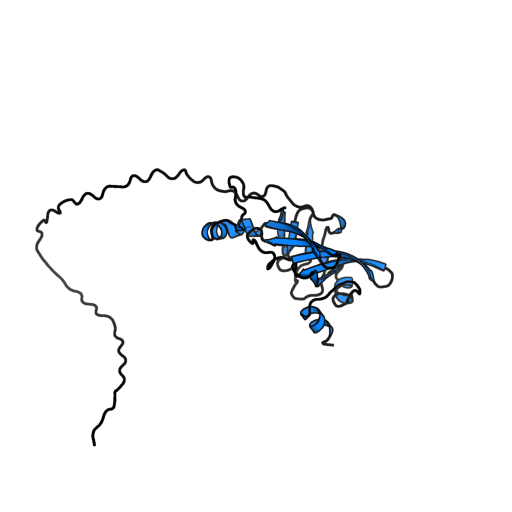67 C CA . LYS A 1 191 ? -1.380 7.492 16.436 1.00 93.88 191 LYS A CA 1
ATOM 1468 C C . LYS A 1 191 ? -2.199 7.002 17.625 1.00 93.88 191 LYS A C 1
ATOM 1470 O O . LYS A 1 191 ? -2.142 5.825 17.940 1.00 93.88 191 LYS A O 1
ATOM 1475 N N . GLU A 1 192 ? -3.053 7.847 18.195 1.00 94.50 192 GLU A N 1
ATOM 1476 C CA . GLU A 1 192 ? -3.888 7.503 19.352 1.00 94.50 192 GLU A CA 1
ATOM 1477 C C . GLU A 1 192 ? -4.850 6.351 19.025 1.00 94.50 192 GLU A C 1
ATOM 1479 O O . GLU A 1 192 ? -5.044 5.437 19.830 1.00 94.50 192 GLU A O 1
ATOM 1484 N N . LEU A 1 193 ? -5.434 6.357 17.818 1.00 95.50 193 LEU A N 1
ATOM 1485 C CA . LEU A 1 193 ? -6.252 5.243 17.339 1.00 95.50 193 LEU A CA 1
ATOM 1486 C C . LEU A 1 193 ? -5.413 3.978 17.131 1.00 95.50 193 LEU A C 1
ATOM 1488 O O . LEU A 1 193 ? -5.857 2.892 17.503 1.00 95.50 193 LEU A O 1
ATOM 1492 N N . ALA A 1 194 ? -4.209 4.108 16.572 1.00 94.62 194 ALA A N 1
ATOM 1493 C CA . ALA A 1 194 ? -3.301 2.982 16.376 1.00 94.62 194 ALA A CA 1
ATOM 1494 C C . ALA A 1 194 ? -2.834 2.364 17.700 1.00 94.62 194 ALA A C 1
ATOM 1496 O O . ALA A 1 194 ? -2.805 1.140 17.824 1.00 94.62 194 ALA A O 1
ATOM 1497 N N . ASP A 1 195 ? -2.547 3.178 18.708 1.00 92.94 195 ASP A N 1
ATOM 1498 C CA . ASP A 1 195 ? -2.120 2.718 20.026 1.00 92.94 195 ASP A CA 1
ATOM 1499 C C . ASP A 1 195 ? -3.253 1.986 20.741 1.00 92.94 195 ASP A C 1
ATOM 1501 O O . ASP A 1 195 ? -3.060 0.893 21.281 1.00 92.94 195 ASP A O 1
ATOM 1505 N N . LYS A 1 196 ? -4.464 2.546 20.670 1.00 93.62 196 LYS A N 1
ATOM 1506 C CA . LYS A 1 196 ? -5.647 1.993 21.330 1.00 93.62 196 LYS A CA 1
ATOM 1507 C C . LYS A 1 196 ? -6.194 0.743 20.644 1.00 93.62 196 LYS A C 1
ATOM 1509 O O . LYS A 1 196 ? -6.574 -0.212 21.320 1.00 93.62 196 LYS A O 1
ATOM 1514 N N . TYR A 1 197 ? -6.259 0.745 19.314 1.00 93.31 197 TYR A N 1
ATOM 1515 C CA . TYR A 1 197 ? -6.929 -0.296 18.532 1.00 93.31 197 TYR A CA 1
ATOM 1516 C C . TYR A 1 197 ? -5.979 -1.144 17.694 1.00 93.31 197 TYR A C 1
ATOM 1518 O O . TYR A 1 197 ? -6.449 -2.037 17.003 1.00 93.31 197 TYR A O 1
ATOM 1526 N N . GLY A 1 198 ? -4.660 -0.960 17.762 1.00 88.50 198 GLY A N 1
ATOM 1527 C CA . GLY A 1 198 ? -3.685 -1.692 16.939 1.00 88.50 198 GLY A CA 1
ATOM 1528 C C . GLY A 1 198 ? -3.760 -3.219 17.035 1.00 88.50 198 GLY A C 1
ATOM 1529 O O . GLY A 1 198 ? -3.387 -3.906 16.089 1.00 88.50 198 GLY A O 1
ATOM 1530 N N . LYS A 1 199 ? -4.284 -3.750 18.148 1.00 87.19 199 LYS A N 1
ATOM 1531 C CA . LYS A 1 199 ? -4.483 -5.192 18.391 1.00 87.19 199 LYS A CA 1
ATOM 1532 C C . LYS A 1 199 ? -5.954 -5.631 18.344 1.00 87.19 199 LYS A C 1
ATOM 1534 O O . LYS A 1 199 ? -6.250 -6.791 18.619 1.00 87.19 199 LYS A O 1
ATOM 1539 N N . HIS A 1 200 ? -6.880 -4.716 18.059 1.00 89.75 200 HIS A N 1
ATOM 1540 C CA . HIS A 1 200 ? -8.309 -5.018 17.996 1.00 89.75 200 HIS A CA 1
ATOM 1541 C C . HIS A 1 200 ? -8.625 -5.889 16.776 1.00 89.75 200 HIS A C 1
ATOM 1543 O O . HIS A 1 200 ? -8.188 -5.569 15.674 1.00 89.75 200 HIS A O 1
ATOM 1549 N N . GLN A 1 201 ? -9.409 -6.951 16.968 1.00 90.81 201 GLN A N 1
ATOM 1550 C CA . GLN A 1 201 ? -9.821 -7.856 15.895 1.00 90.81 201 GLN A CA 1
ATOM 1551 C C . GLN A 1 201 ? -11.235 -7.521 15.413 1.00 90.81 201 GLN A C 1
ATOM 1553 O O . GLN A 1 201 ? -12.194 -7.602 16.181 1.00 90.81 201 GLN A O 1
ATOM 1558 N N . PHE A 1 202 ? -11.372 -7.178 14.133 1.00 91.12 202 PHE A N 1
ATOM 1559 C CA . PHE A 1 202 ? -12.670 -6.885 13.522 1.00 91.12 202 PHE A CA 1
ATOM 1560 C C . PHE A 1 202 ? -13.376 -8.173 13.070 1.00 91.12 202 PHE A C 1
ATOM 1562 O O . PHE A 1 202 ? -12.777 -9.020 12.412 1.00 91.12 202 PHE A O 1
ATOM 1569 N N . LYS A 1 203 ? -14.675 -8.306 13.383 1.00 84.62 203 LYS A N 1
ATOM 1570 C CA . LYS A 1 203 ? -15.463 -9.549 13.213 1.00 84.62 203 LYS A CA 1
ATOM 1571 C C . LYS A 1 203 ? -15.516 -10.102 11.781 1.00 84.62 203 LYS A C 1
ATOM 1573 O O . LYS A 1 203 ? -15.702 -11.297 11.608 1.00 84.62 203 LYS A O 1
ATOM 1578 N N . ASN A 1 204 ? -15.348 -9.249 10.771 1.00 83.88 204 ASN A N 1
ATOM 1579 C CA . ASN A 1 204 ? -15.433 -9.623 9.355 1.00 83.88 204 ASN A CA 1
ATOM 1580 C C . ASN A 1 204 ? -14.070 -9.570 8.651 1.00 83.88 204 ASN A C 1
ATOM 1582 O O . ASN A 1 204 ? -14.013 -9.311 7.447 1.00 83.88 204 ASN A O 1
ATOM 1586 N N . MET A 1 205 ? -12.983 -9.737 9.400 1.00 89.31 205 MET A N 1
ATOM 1587 C CA . MET A 1 205 ? -11.625 -9.772 8.877 1.00 89.31 205 MET A CA 1
ATOM 1588 C C . MET A 1 205 ? -10.936 -11.044 9.361 1.00 89.31 205 MET A C 1
ATOM 1590 O O . MET A 1 205 ? -10.906 -11.329 10.556 1.00 89.31 205 MET A O 1
ATOM 1594 N N . GLU A 1 206 ? -10.375 -11.807 8.430 1.00 89.38 206 GLU A N 1
ATOM 1595 C CA . GLU A 1 206 ? -9.511 -12.927 8.782 1.00 89.38 206 GLU A CA 1
ATOM 1596 C C . GLU A 1 206 ? -8.134 -12.389 9.165 1.00 89.38 206 GLU A C 1
ATOM 1598 O O . GLU A 1 206 ? -7.608 -11.503 8.494 1.00 89.38 206 GLU A O 1
ATOM 1603 N N . TYR A 1 207 ? -7.534 -12.927 10.223 1.00 87.94 207 TYR A N 1
ATOM 1604 C CA . TYR A 1 207 ? -6.215 -12.520 10.696 1.00 87.94 207 TYR A CA 1
ATOM 1605 C C . TYR A 1 207 ? -5.219 -13.663 10.577 1.00 87.94 207 TYR A C 1
ATOM 1607 O O . TYR A 1 207 ? -5.519 -14.816 10.879 1.00 87.94 207 TYR A O 1
ATOM 1615 N N . SER A 1 208 ? -3.993 -13.331 10.179 1.00 83.25 208 SER A N 1
ATOM 1616 C CA . SER A 1 208 ? -2.914 -14.313 10.106 1.00 83.25 208 SER A CA 1
ATOM 1617 C C . SER A 1 208 ? -2.582 -14.894 11.488 1.00 83.25 208 SER A C 1
ATOM 1619 O O . SER A 1 208 ? -2.626 -14.197 12.506 1.00 83.25 208 SER A O 1
ATOM 1621 N N . LYS A 1 209 ? -2.164 -16.167 11.525 1.00 78.38 209 LYS A N 1
ATOM 1622 C CA . LYS A 1 209 ? -1.781 -16.875 12.764 1.00 78.38 209 LYS A CA 1
ATOM 1623 C C . LYS A 1 209 ? -0.764 -16.094 13.609 1.00 78.38 209 LYS A C 1
ATOM 1625 O O . LYS A 1 209 ? -0.868 -16.077 14.831 1.00 78.38 209 LYS A O 1
ATOM 1630 N N . TRP A 1 210 ? 0.181 -15.405 12.969 1.00 68.25 210 TRP A N 1
ATOM 1631 C CA . TRP A 1 210 ? 1.177 -14.566 13.642 1.00 68.25 210 TRP A CA 1
ATOM 1632 C C . TRP A 1 210 ? 0.564 -13.387 14.408 1.00 68.25 210 TRP A C 1
ATOM 1634 O O . TRP A 1 210 ? 0.988 -13.109 15.530 1.00 68.25 210 TRP A O 1
ATOM 1644 N N . VAL A 1 211 ? -0.450 -12.723 13.845 1.00 70.38 211 VAL A N 1
ATOM 1645 C CA . VAL A 1 211 ? -1.175 -11.643 14.536 1.00 70.38 211 VAL A CA 1
ATOM 1646 C C . VAL A 1 211 ? -1.942 -12.198 15.734 1.00 70.38 211 VAL A C 1
ATOM 1648 O O . VAL A 1 211 ? -1.865 -11.638 16.827 1.00 70.38 211 VAL A O 1
ATOM 1651 N N . LEU A 1 212 ? -2.605 -13.344 15.555 1.00 69.94 212 LEU A N 1
ATOM 1652 C CA . LEU A 1 212 ? -3.365 -14.006 16.618 1.00 69.94 212 LEU A CA 1
ATOM 1653 C C . LEU A 1 212 ? -2.481 -14.409 17.811 1.00 69.94 212 LEU A C 1
ATOM 1655 O O . LEU A 1 212 ? -2.916 -14.319 18.958 1.00 69.94 212 LEU A O 1
ATOM 1659 N N . LEU A 1 213 ? -1.234 -14.822 17.565 1.00 65.31 213 LEU A N 1
ATOM 1660 C CA . LEU A 1 213 ? -0.277 -15.158 18.624 1.00 65.31 213 LEU A CA 1
ATOM 1661 C C . LEU A 1 213 ? 0.188 -13.913 19.401 1.00 65.31 213 LEU A C 1
ATOM 1663 O O . LEU A 1 213 ? 0.224 -13.947 20.628 1.00 65.31 213 LEU A O 1
ATOM 1667 N N . ARG A 1 214 ? 0.456 -12.781 18.728 1.00 60.16 214 ARG A N 1
ATOM 1668 C CA . ARG A 1 214 ? 0.829 -11.519 19.406 1.00 60.16 214 ARG A CA 1
ATOM 1669 C C . ARG A 1 214 ? -0.298 -10.930 20.255 1.00 60.16 214 ARG A C 1
ATOM 1671 O O . ARG A 1 214 ? -0.021 -10.218 21.217 1.00 60.16 214 ARG A O 1
ATOM 1678 N N . SER A 1 215 ? -1.558 -11.182 19.898 1.00 58.91 215 SER A N 1
ATOM 1679 C CA . SER A 1 215 ? -2.700 -10.705 20.686 1.00 58.91 215 SER A CA 1
ATOM 1680 C C . SER A 1 215 ? -2.943 -11.506 21.969 1.00 58.91 215 SER A C 1
ATOM 1682 O O . SER A 1 215 ? -3.589 -10.980 22.868 1.00 58.91 215 SER A O 1
ATOM 1684 N N . LYS A 1 216 ? -2.440 -12.748 22.058 1.00 57.75 216 LYS A N 1
ATOM 1685 C CA . LYS A 1 216 ? -2.696 -13.672 23.180 1.00 57.75 216 LYS A CA 1
ATOM 1686 C C . LYS A 1 216 ? -1.685 -13.588 24.329 1.00 57.75 216 LYS A C 1
ATOM 1688 O O . LYS A 1 216 ? -2.005 -14.040 25.416 1.00 57.75 216 LYS A O 1
ATOM 1693 N N . ASN A 1 217 ? -0.506 -13.003 24.116 1.00 50.25 217 ASN A N 1
ATOM 1694 C CA . ASN A 1 217 ? 0.513 -12.847 25.162 1.00 50.25 217 ASN A CA 1
ATOM 1695 C C . ASN A 1 217 ? 0.282 -11.567 25.987 1.00 50.25 217 ASN A C 1
ATOM 1697 O O . ASN A 1 217 ? 1.050 -10.607 25.880 1.00 50.25 217 ASN A O 1
ATOM 1701 N N . LYS A 1 218 ? -0.802 -11.551 26.767 1.00 48.03 218 LYS A N 1
ATOM 1702 C CA . LYS A 1 218 ? -1.008 -10.646 27.903 1.00 48.03 218 LYS A CA 1
ATOM 1703 C C . LYS A 1 218 ? -1.286 -11.472 29.144 1.00 48.03 218 LYS A C 1
ATOM 1705 O O . LYS A 1 218 ? -2.114 -12.398 29.021 1.00 48.03 218 LYS A O 1
#